Protein AF-A0A9Q1MYC8-F1 (afdb_monomer_lite)

Sequence (242 aa):
MATSAWDITATEFLQGFHRQKLALPRHSGRQTNRLLWGTLPRQSPVCATAELLKLVQTKISNQIIGLKTEQCFNIGLTSDISSDKLSVLKWVLGETYEPESLGSESSLDGEKRKILMHISLRLVHGYLSLQREAHNFPCAMAPYPGAETGAGGRIRDTHATGRGFIIVASTAGYCVGNLNLEESYAPWEDPSFTYPANLASPLQILIDASNGASDYGNKFGKPLIQGYTRNFGMRLVLLLGK

Radius of gyration: 26.16 Å; chains: 1; bounding box: 74×42×71 Å

Structure (mmCIF, N/CA/C/O backbone):
data_AF-A0A9Q1MYC8-F1
#
_entry.id   AF-A0A9Q1MYC8-F1
#
loop_
_atom_site.group_PDB
_atom_site.id
_atom_site.type_symbol
_atom_site.label_atom_id
_atom_site.label_alt_id
_atom_site.label_comp_id
_atom_site.label_asym_id
_atom_site.label_entity_id
_atom_site.label_seq_id
_atom_site.pdbx_PDB_ins_code
_atom_site.Cartn_x
_atom_site.Cartn_y
_atom_site.Cartn_z
_atom_site.occupancy
_atom_site.B_iso_or_equiv
_atom_site.auth_seq_id
_atom_site.auth_comp_id
_atom_site.auth_asym_id
_atom_site.auth_atom_id
_atom_site.pdbx_PDB_model_num
ATOM 1 N N . MET A 1 1 ? -5.133 25.370 33.916 1.00 26.86 1 MET A N 1
ATOM 2 C CA . MET A 1 1 ? -5.744 24.541 34.977 1.00 26.86 1 MET A CA 1
ATOM 3 C C . MET A 1 1 ? -6.376 23.333 34.314 1.00 26.86 1 MET A C 1
ATOM 5 O O . MET A 1 1 ? -7.107 23.514 33.349 1.00 26.86 1 MET A O 1
ATOM 9 N N . ALA A 1 2 ? -6.006 22.131 34.751 1.00 25.44 2 ALA A N 1
ATOM 10 C CA . ALA A 1 2 ? -6.478 20.872 34.189 1.00 25.44 2 ALA A CA 1
ATOM 11 C C . ALA A 1 2 ? -7.991 20.727 34.400 1.00 25.44 2 ALA A C 1
ATOM 13 O O . ALA A 1 2 ? -8.458 20.697 35.534 1.00 25.44 2 ALA A O 1
ATOM 14 N N . THR A 1 3 ? -8.756 20.664 33.314 1.00 25.22 3 THR A N 1
ATOM 15 C CA . THR A 1 3 ? -10.178 20.318 33.359 1.00 25.22 3 THR A CA 1
ATOM 16 C C . THR A 1 3 ? -10.290 18.800 33.402 1.00 25.22 3 THR A C 1
ATOM 18 O O . THR A 1 3 ? -10.033 18.125 32.405 1.00 25.22 3 THR A O 1
ATOM 21 N N . SER A 1 4 ? -10.617 18.276 34.580 1.00 29.80 4 SER A N 1
ATOM 22 C CA . SER A 1 4 ? -10.968 16.880 34.819 1.00 29.80 4 SER A CA 1
ATOM 23 C C . SER A 1 4 ? -12.087 16.435 33.875 1.00 29.80 4 SER A C 1
ATOM 25 O O . SER A 1 4 ? -13.076 17.150 33.695 1.00 29.80 4 SER A O 1
ATOM 27 N N . ALA A 1 5 ? -11.931 15.252 33.277 1.00 30.86 5 ALA A N 1
ATOM 28 C CA . ALA A 1 5 ? -13.040 14.537 32.661 1.00 30.86 5 ALA A CA 1
ATOM 29 C C . ALA A 1 5 ? -14.137 14.357 33.721 1.00 30.86 5 ALA A C 1
ATOM 31 O O . ALA A 1 5 ? -13.847 13.949 34.844 1.00 30.86 5 ALA A O 1
ATOM 32 N N . TRP A 1 6 ? -15.370 14.733 33.394 1.00 35.09 6 TRP A N 1
ATOM 33 C CA . TRP A 1 6 ? -16.514 14.463 34.256 1.00 35.09 6 TRP A CA 1
ATOM 34 C C . TRP A 1 6 ? -16.875 12.986 34.083 1.00 35.09 6 TRP A C 1
ATOM 36 O O . TRP A 1 6 ? -17.290 12.584 32.995 1.00 35.09 6 TRP A O 1
ATOM 46 N N . ASP A 1 7 ? -16.681 12.181 35.127 1.00 33.06 7 ASP A N 1
ATOM 47 C CA . ASP A 1 7 ? -17.186 10.810 35.176 1.00 33.06 7 ASP A CA 1
ATOM 48 C C . ASP A 1 7 ? -18.714 10.872 35.312 1.00 33.06 7 ASP A C 1
ATOM 50 O O . ASP A 1 7 ? -19.235 11.324 36.330 1.00 33.06 7 ASP A O 1
ATOM 54 N N . ILE A 1 8 ? -19.441 10.462 34.271 1.00 39.88 8 ILE A N 1
ATOM 55 C CA . ILE A 1 8 ? -20.904 10.332 34.318 1.00 39.88 8 ILE A CA 1
ATOM 56 C C . ILE A 1 8 ? -21.220 8.957 34.901 1.00 39.88 8 ILE A C 1
ATOM 58 O O . ILE A 1 8 ? -20.752 7.935 34.396 1.00 39.88 8 ILE A O 1
ATOM 62 N N . THR A 1 9 ? -22.026 8.912 35.957 1.00 38.22 9 THR A N 1
ATOM 63 C CA . THR A 1 9 ? -22.435 7.643 36.561 1.00 38.22 9 THR A CA 1
ATOM 64 C C . THR A 1 9 ? -23.484 6.935 35.698 1.00 38.22 9 THR A C 1
ATOM 66 O O . THR A 1 9 ? -24.288 7.560 35.001 1.00 38.22 9 THR A O 1
ATOM 69 N N . ALA A 1 10 ? -23.527 5.601 35.766 1.00 37.94 10 ALA A N 1
ATOM 70 C CA . ALA A 1 10 ? -24.503 4.786 35.032 1.00 37.94 10 ALA A CA 1
ATOM 71 C C . ALA A 1 10 ? -25.963 5.213 35.300 1.00 37.94 10 ALA A C 1
ATOM 73 O O . ALA A 1 10 ? -26.818 5.138 34.418 1.00 37.94 10 ALA A O 1
ATOM 74 N N . THR A 1 11 ? -26.241 5.706 36.509 1.00 36.88 11 THR A N 1
ATOM 75 C CA . THR A 1 11 ? -27.560 6.189 36.936 1.00 36.88 11 THR A CA 1
ATOM 76 C C . THR A 1 11 ? -27.969 7.474 36.210 1.00 36.88 11 THR A C 1
ATOM 78 O O . THR A 1 11 ? -29.110 7.587 35.766 1.00 36.88 11 THR A O 1
ATOM 81 N N . GLU A 1 12 ? -27.042 8.416 36.027 1.00 39.69 12 GLU A N 1
ATOM 82 C CA . GLU A 1 12 ? -27.285 9.690 35.330 1.00 39.69 12 GLU A CA 1
ATOM 83 C C . GLU A 1 12 ? -27.502 9.493 33.823 1.00 39.69 12 GLU A C 1
ATOM 85 O O . GLU A 1 12 ? -28.295 10.204 33.204 1.00 39.69 12 GLU A O 1
ATOM 90 N N . PHE A 1 13 ? -26.852 8.485 33.232 1.00 41.78 13 PHE A N 1
ATOM 91 C CA . PHE A 1 13 ? -27.058 8.106 31.834 1.00 41.78 13 PHE A CA 1
ATOM 92 C C . PHE A 1 13 ? -28.448 7.483 31.591 1.00 41.78 13 PHE A C 1
ATOM 94 O O . PHE A 1 13 ? -29.126 7.813 30.613 1.00 41.78 13 PHE A O 1
ATOM 101 N N . LEU A 1 14 ? -28.907 6.612 32.499 1.00 37.25 14 LEU A N 1
ATOM 102 C CA . LEU A 1 14 ? -30.168 5.872 32.357 1.00 37.25 14 LEU A CA 1
ATOM 103 C C . LEU A 1 14 ? -31.424 6.704 32.661 1.00 37.25 14 LEU A C 1
ATOM 105 O O . LEU A 1 14 ? -32.490 6.397 32.131 1.00 37.25 14 LEU A O 1
ATOM 109 N N . GLN A 1 15 ? -31.321 7.778 33.450 1.00 38.03 15 GLN A N 1
ATOM 110 C CA . GLN A 1 15 ? -32.461 8.650 33.785 1.00 38.03 15 GLN A CA 1
ATOM 111 C C . GLN A 1 15 ? -32.932 9.558 32.631 1.00 38.03 15 GLN A C 1
ATOM 113 O O . GLN A 1 15 ? -33.838 10.366 32.813 1.00 38.03 15 GLN A O 1
ATOM 118 N N . GLY A 1 16 ? -32.365 9.433 31.427 1.00 35.84 16 GLY A N 1
ATOM 119 C CA . GLY A 1 16 ? -32.917 10.028 30.203 1.00 35.84 16 GLY A CA 1
ATOM 120 C C . GLY A 1 16 ? -32.761 11.548 30.063 1.00 35.84 16 GLY A C 1
ATOM 121 O O . GLY A 1 16 ? -32.807 12.048 28.943 1.00 35.84 16 GLY A O 1
ATOM 122 N N . PHE A 1 17 ? -32.480 12.287 31.140 1.00 34.22 17 PHE A N 1
ATOM 123 C CA . PHE A 1 17 ? -32.319 13.747 31.104 1.00 34.22 17 PHE A CA 1
ATOM 124 C C . PHE A 1 17 ? -31.036 14.227 30.394 1.00 34.22 17 PHE A C 1
ATOM 126 O O . PHE A 1 17 ? -30.930 15.406 30.045 1.00 34.22 17 PHE A O 1
ATOM 133 N N . HIS A 1 18 ? -30.080 13.331 30.109 1.00 38.75 18 HIS A N 1
ATOM 134 C CA . HIS A 1 18 ? -28.775 13.698 29.540 1.00 38.75 18 HIS A CA 1
ATOM 135 C C . HIS A 1 18 ? -28.312 12.895 28.314 1.00 38.75 18 HIS A C 1
ATOM 137 O O . HIS A 1 18 ? -27.183 13.104 27.868 1.00 38.75 18 HIS A O 1
ATOM 143 N N . ARG A 1 19 ? -29.176 12.086 27.671 1.00 41.97 19 ARG A N 1
ATOM 144 C CA . ARG A 1 19 ? -28.827 11.359 26.421 1.00 41.97 19 ARG A CA 1
ATOM 145 C C . ARG A 1 19 ? -28.252 12.278 25.318 1.00 41.97 19 ARG A C 1
ATOM 147 O O . ARG A 1 19 ? -27.503 11.815 24.468 1.00 41.97 19 ARG A O 1
ATOM 154 N N . GLN A 1 20 ? -28.545 13.584 25.355 1.00 37.34 20 GLN A N 1
ATOM 155 C CA . GLN A 1 20 ? -28.078 14.589 24.385 1.00 37.34 20 GLN A CA 1
ATOM 156 C C . GLN A 1 20 ? -26.897 15.471 24.848 1.00 37.34 20 GLN A C 1
ATOM 158 O O . GLN A 1 20 ? -26.468 16.349 24.101 1.00 37.34 20 GLN A O 1
ATOM 163 N N . LYS A 1 21 ? -26.352 15.289 26.060 1.00 37.97 21 LYS A N 1
ATOM 164 C CA . LYS A 1 21 ? -25.255 16.131 26.581 1.00 37.97 21 LYS A CA 1
ATOM 165 C C . LYS A 1 21 ? -24.095 15.308 27.129 1.00 37.97 21 LYS A C 1
ATOM 167 O O . LYS A 1 21 ? -23.631 15.521 28.241 1.00 37.97 21 LYS A O 1
ATOM 172 N N . LEU A 1 22 ? -23.543 14.441 26.289 1.00 41.19 22 LEU A N 1
ATOM 173 C CA . LEU A 1 22 ? -22.147 14.030 26.424 1.00 41.19 22 LEU A CA 1
ATOM 174 C C . LEU A 1 22 ? -21.251 15.175 25.949 1.00 41.19 22 LEU A C 1
ATOM 176 O O . LEU A 1 22 ? -20.756 15.190 24.821 1.00 41.19 22 LEU A O 1
ATOM 180 N N . ALA A 1 23 ? -21.169 16.213 26.780 1.00 42.03 23 ALA A N 1
ATOM 181 C CA . ALA A 1 23 ? -20.464 17.442 26.468 1.00 42.03 23 ALA A CA 1
ATOM 182 C C . ALA A 1 23 ? -18.954 17.235 26.634 1.00 42.03 23 ALA A C 1
ATOM 184 O O . ALA A 1 23 ? -18.428 17.203 27.744 1.00 42.03 23 ALA A O 1
ATOM 185 N N . LEU A 1 24 ? -18.250 17.156 25.503 1.00 41.38 24 LEU A N 1
ATOM 186 C CA . LEU A 1 24 ? -16.877 17.650 25.426 1.00 41.38 24 LEU A CA 1
ATOM 187 C C . LEU A 1 24 ? -16.859 19.108 25.924 1.00 41.38 24 LEU A C 1
ATOM 189 O O . LEU A 1 24 ? -17.859 19.812 25.726 1.00 41.38 24 LEU A O 1
ATOM 193 N N . PRO A 1 25 ? -15.752 19.609 26.497 1.00 43.84 25 PRO A N 1
ATOM 194 C CA . PRO A 1 25 ? -15.555 21.047 26.610 1.00 43.84 25 PRO A CA 1
ATOM 195 C C . PRO A 1 25 ? -15.775 21.661 25.222 1.00 43.84 25 PRO A C 1
ATOM 197 O O . PRO A 1 25 ? -15.034 21.372 24.283 1.00 43.84 25 PRO A O 1
ATOM 200 N N . ARG A 1 26 ? -16.846 22.446 25.057 1.00 44.97 26 ARG A N 1
ATOM 201 C CA . ARG A 1 26 ? -17.118 23.144 23.799 1.00 44.97 26 ARG A CA 1
ATOM 202 C C . ARG A 1 26 ? -15.995 24.149 23.596 1.00 44.97 26 ARG A C 1
ATOM 204 O O . ARG A 1 26 ? -15.971 25.182 24.257 1.00 44.97 26 ARG A O 1
ATOM 211 N N . HIS A 1 27 ? -15.079 23.860 22.677 1.00 47.00 27 HIS A N 1
ATOM 212 C CA . HIS A 1 27 ? -14.051 24.829 22.300 1.00 47.00 27 HIS A CA 1
ATOM 213 C C . HIS A 1 27 ? -14.655 26.008 21.518 1.00 47.00 27 HIS A C 1
ATOM 215 O O . HIS A 1 27 ? -14.048 27.073 21.452 1.00 47.00 27 HIS A O 1
ATOM 221 N N . SER A 1 28 ? -15.868 25.853 20.965 1.00 46.69 28 SER A N 1
ATOM 222 C CA . SER A 1 28 ? -16.629 26.937 20.338 1.00 46.69 28 SER A CA 1
ATOM 223 C C . SER A 1 28 ? -18.141 26.784 20.552 1.00 46.69 28 SER A C 1
ATOM 225 O O . SER A 1 28 ? -18.666 25.674 20.664 1.00 46.69 28 SER A O 1
ATOM 227 N N . GLY A 1 29 ? -18.869 27.906 20.561 1.00 52.41 29 GLY A N 1
ATOM 228 C CA . GLY A 1 29 ? -20.328 27.937 20.737 1.00 52.41 29 GLY A CA 1
ATOM 229 C C . GLY A 1 29 ? -21.148 27.286 19.611 1.00 52.41 29 GLY A C 1
ATOM 230 O O . GLY A 1 29 ? -22.365 27.205 19.740 1.00 52.41 29 GLY A O 1
ATOM 231 N N . ARG A 1 30 ? -20.510 26.815 18.526 1.00 53.12 30 ARG A N 1
ATOM 232 C CA . ARG A 1 30 ? -21.172 26.204 17.356 1.00 53.12 30 ARG A CA 1
ATOM 233 C C . ARG A 1 30 ? -21.036 24.678 17.271 1.00 53.12 30 ARG A C 1
ATOM 235 O O . ARG A 1 30 ? -21.557 24.097 16.328 1.00 53.12 30 ARG A O 1
ATOM 242 N N . GLN A 1 31 ? -20.351 24.022 18.211 1.00 54.41 31 GLN A N 1
ATOM 243 C CA . GLN A 1 31 ? -20.184 22.564 18.161 1.00 54.41 31 GLN A CA 1
ATOM 244 C C . GLN A 1 31 ? -21.438 21.797 18.620 1.00 54.41 31 GLN A C 1
ATOM 246 O O . GLN A 1 31 ? -21.940 22.008 19.731 1.00 54.41 31 GLN A O 1
ATOM 251 N N . THR A 1 32 ? -21.899 20.867 17.782 1.00 59.12 32 THR A N 1
ATOM 252 C CA . THR A 1 32 ? -22.930 19.860 18.082 1.00 59.12 32 THR A CA 1
ATOM 253 C C . THR A 1 32 ? -22.288 18.470 18.139 1.00 59.12 32 THR A C 1
ATOM 255 O O . THR A 1 32 ? -21.287 18.222 17.475 1.00 59.12 32 THR A O 1
ATOM 258 N N . ASN A 1 33 ? -22.821 17.556 18.953 1.00 58.12 33 ASN A N 1
ATOM 259 C CA . ASN A 1 33 ? -22.278 16.198 19.081 1.00 58.12 33 ASN A CA 1
ATOM 260 C C . ASN A 1 33 ? -23.243 15.195 18.452 1.00 58.12 33 ASN A C 1
ATOM 262 O O . ASN A 1 33 ? -24.449 15.267 18.693 1.00 58.12 33 ASN A O 1
ATOM 266 N N . ARG A 1 34 ? -22.712 14.245 17.679 1.00 63.75 34 ARG A N 1
ATOM 267 C CA . ARG A 1 34 ? -23.463 13.116 17.123 1.00 63.75 34 ARG A CA 1
ATOM 268 C C . ARG A 1 34 ? -22.862 11.813 17.635 1.00 63.75 34 ARG A C 1
ATOM 270 O O . ARG A 1 34 ? -21.656 11.609 17.534 1.00 63.75 34 ARG A O 1
ATOM 277 N N . LEU A 1 35 ? -23.709 10.948 18.188 1.00 60.28 35 LEU A N 1
ATOM 278 C CA . LEU A 1 35 ? -23.306 9.625 18.656 1.00 60.28 35 LEU A CA 1
ATOM 279 C C . LEU A 1 35 ? -23.555 8.593 17.552 1.00 60.28 35 LEU A C 1
ATOM 281 O O . LEU A 1 35 ? -24.628 8.591 16.945 1.00 60.28 35 LEU A O 1
ATOM 285 N N . LEU A 1 36 ? -22.568 7.736 17.298 1.00 57.66 36 LEU A N 1
ATOM 286 C CA . LEU A 1 36 ? -22.712 6.526 16.487 1.00 57.66 36 LEU A CA 1
ATOM 287 C C . LEU A 1 36 ? -22.360 5.313 17.346 1.00 57.66 36 LEU A C 1
ATOM 289 O O . LEU A 1 36 ? -21.400 5.348 18.112 1.00 57.66 36 LEU A O 1
ATOM 293 N N . TRP A 1 37 ? -23.143 4.253 17.216 1.00 59.91 37 TRP A N 1
ATOM 294 C CA . TRP A 1 37 ? -23.073 3.047 18.030 1.00 59.91 37 TRP A CA 1
ATOM 295 C C . TRP A 1 37 ? -22.730 1.870 17.137 1.00 59.91 37 TRP A C 1
ATOM 297 O O . TRP A 1 37 ? -23.379 1.671 16.122 1.00 59.91 37 TRP A O 1
ATOM 307 N N . GLY A 1 38 ? -21.701 1.113 17.487 1.00 56.44 38 GLY A N 1
ATOM 308 C CA . GLY A 1 38 ? -21.247 -0.056 16.751 1.00 56.44 38 GLY A CA 1
ATOM 309 C C . GLY A 1 38 ? -21.327 -1.294 17.623 1.00 56.44 38 GLY A C 1
ATOM 3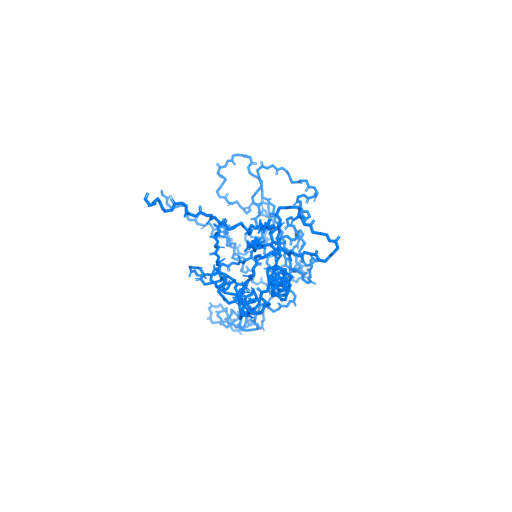10 O O . GLY A 1 38 ? -20.842 -1.293 18.757 1.00 56.44 38 GLY A O 1
ATOM 311 N N . THR A 1 39 ? -21.903 -2.366 17.092 1.00 54.12 39 THR A N 1
ATOM 312 C CA . THR A 1 39 ? -21.715 -3.699 17.672 1.00 54.12 39 THR A CA 1
ATOM 313 C C . THR A 1 39 ? -20.409 -4.262 17.119 1.00 54.12 39 THR A C 1
ATOM 315 O O . THR A 1 39 ? -20.158 -4.111 15.931 1.00 54.12 39 THR A O 1
ATOM 318 N N . LEU A 1 40 ? -19.581 -4.888 17.957 1.00 51.12 40 LEU A N 1
ATOM 319 C CA . LEU A 1 40 ? -18.468 -5.740 17.519 1.00 51.12 40 LEU A CA 1
ATOM 320 C C . LEU A 1 40 ? -18.994 -7.185 17.496 1.00 51.12 40 LEU A C 1
ATOM 322 O O . LEU A 1 40 ? -19.038 -7.809 18.561 1.00 51.12 40 LEU A O 1
ATOM 326 N N . PRO A 1 41 ? -19.437 -7.742 16.353 1.00 43.31 41 PRO A N 1
ATOM 327 C CA . PRO A 1 41 ? -20.040 -9.075 16.326 1.00 43.31 41 PRO A CA 1
ATOM 328 C C . PRO A 1 41 ? -18.993 -10.192 16.285 1.00 43.31 41 PRO A C 1
ATOM 330 O O . PRO A 1 41 ? -19.311 -11.360 16.510 1.00 43.31 41 PRO A O 1
ATOM 333 N N . ARG A 1 42 ? -17.711 -9.862 16.124 1.00 40.81 42 ARG A N 1
ATOM 334 C CA . ARG A 1 42 ? -16.617 -10.796 16.367 1.00 40.81 42 ARG A CA 1
ATOM 335 C C . ARG A 1 42 ? -15.674 -10.231 17.396 1.00 40.81 42 ARG A C 1
ATOM 337 O O . ARG A 1 42 ? -14.853 -9.383 17.090 1.00 40.81 42 ARG A O 1
ATOM 344 N N . GLN A 1 43 ? -15.810 -10.771 18.603 1.00 39.97 43 GLN A N 1
ATOM 345 C CA . GLN A 1 43 ? -14.714 -10.941 19.542 1.00 39.97 43 GLN A CA 1
ATOM 346 C C . GLN A 1 43 ? -13.789 -9.712 19.604 1.00 39.97 43 GLN A C 1
ATOM 348 O O . GLN A 1 43 ? -12.727 -9.687 18.985 1.00 39.97 43 GLN A O 1
ATOM 353 N N . SER A 1 44 ? -14.070 -8.793 20.537 1.00 41.16 44 SER A N 1
ATOM 354 C CA . SER A 1 44 ? -12.970 -8.428 21.447 1.00 41.16 44 SER A CA 1
ATOM 355 C C . SER A 1 44 ? -12.226 -9.740 21.714 1.00 41.16 44 SER A C 1
ATOM 357 O O . SER A 1 44 ? -12.923 -10.705 22.071 1.00 41.16 44 SER A O 1
ATOM 359 N N . PRO A 1 45 ? -10.920 -9.851 21.379 1.00 42.06 45 PRO A N 1
ATOM 360 C CA . PRO A 1 45 ? -10.224 -11.134 21.372 1.00 42.06 45 PRO A CA 1
ATOM 361 C C . PRO A 1 45 ? -10.635 -11.834 22.650 1.00 42.06 45 PRO A C 1
ATOM 363 O O . PRO A 1 45 ? -10.618 -11.178 23.683 1.00 42.06 45 PRO A O 1
ATOM 366 N N . VAL A 1 46 ? -11.126 -13.075 22.589 1.00 47.62 46 VAL A N 1
ATOM 367 C CA . VAL A 1 46 ? -11.831 -13.748 23.705 1.00 47.62 46 VAL A CA 1
ATOM 368 C C . VAL A 1 46 ? -11.150 -13.502 25.074 1.00 47.62 46 VAL A C 1
ATOM 370 O O . VAL A 1 46 ? -11.820 -13.363 26.096 1.00 47.62 46 VAL A O 1
ATOM 373 N N . CYS A 1 47 ? -9.825 -13.320 25.056 1.00 45.53 47 CYS A N 1
ATOM 374 C CA . CYS A 1 47 ? -8.967 -12.766 26.106 1.00 45.53 47 CYS A CA 1
ATOM 375 C C . CYS A 1 47 ? -9.417 -11.431 26.755 1.00 45.53 47 CYS A C 1
ATOM 377 O O . CYS A 1 47 ? -9.587 -11.387 27.966 1.00 45.53 47 CYS A O 1
ATOM 379 N N . ALA A 1 48 ? -9.634 -10.347 26.006 1.00 54.44 48 ALA A N 1
ATOM 380 C CA . ALA A 1 48 ? -9.920 -9.013 26.543 1.00 54.44 48 ALA A CA 1
ATOM 381 C C . ALA A 1 48 ? -11.290 -8.926 27.240 1.00 54.44 48 ALA A C 1
ATOM 383 O O . ALA A 1 48 ? -11.408 -8.294 28.289 1.00 54.44 48 ALA A O 1
ATOM 384 N N . THR A 1 49 ? -12.319 -9.615 26.733 1.00 62.28 49 THR A N 1
ATOM 385 C CA . THR A 1 49 ? -13.623 -9.682 27.422 1.00 62.28 49 THR A CA 1
ATOM 386 C C . THR A 1 49 ? -13.548 -10.553 28.676 1.00 62.28 49 THR A C 1
ATOM 388 O O . THR A 1 49 ? -14.157 -10.216 29.689 1.00 62.28 49 THR A O 1
ATOM 391 N N . ALA A 1 50 ? -12.775 -11.644 28.643 1.00 67.25 50 ALA A N 1
ATOM 392 C CA . ALA A 1 50 ? -12.563 -12.509 29.802 1.00 67.25 50 ALA A CA 1
ATOM 393 C C . ALA A 1 50 ? -11.748 -11.815 30.909 1.00 67.25 50 ALA A C 1
ATOM 395 O O . ALA A 1 50 ? -12.094 -11.912 32.087 1.00 67.25 50 ALA A O 1
ATOM 396 N N . GLU A 1 51 ? -10.705 -11.067 30.548 1.00 70.81 51 GLU A N 1
ATOM 397 C CA . GLU A 1 51 ? -9.922 -10.251 31.481 1.00 70.81 51 GLU A CA 1
ATOM 398 C C . GLU A 1 51 ? -10.770 -9.145 32.109 1.00 70.81 51 GLU A C 1
ATOM 400 O O . GLU A 1 51 ? -10.726 -8.943 33.326 1.00 70.81 51 GLU A O 1
ATOM 405 N N . LEU A 1 52 ? -11.593 -8.466 31.305 1.00 68.50 52 LEU A N 1
ATOM 406 C CA . LEU A 1 52 ? -12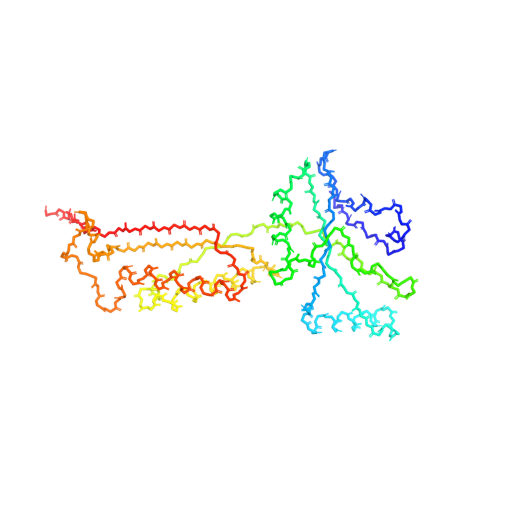.482 -7.419 31.796 1.00 68.50 52 LEU A CA 1
ATOM 407 C C . LEU A 1 52 ? -13.582 -7.991 32.698 1.00 68.50 52 LEU A C 1
ATOM 409 O O . LEU A 1 52 ? -13.854 -7.417 33.752 1.00 68.50 52 LEU A O 1
ATOM 413 N N . LEU A 1 53 ? -14.145 -9.156 32.357 1.00 74.38 53 LEU A N 1
ATOM 414 C CA . LEU A 1 53 ? -15.079 -9.886 33.219 1.00 74.38 53 LEU A CA 1
ATOM 415 C C . LEU A 1 53 ? -14.430 -10.238 34.559 1.00 74.38 53 LEU A C 1
ATOM 417 O O . LEU A 1 53 ? -15.014 -9.956 35.601 1.00 74.38 53 LEU A O 1
ATOM 421 N N . LYS A 1 54 ? -13.205 -10.772 34.550 1.00 76.62 54 LYS A N 1
ATOM 422 C CA . LYS A 1 54 ? -12.462 -11.114 35.771 1.00 76.62 54 LYS A CA 1
ATOM 423 C C . LYS A 1 54 ? -12.191 -9.885 36.638 1.00 76.62 54 LYS A C 1
ATOM 425 O O . LYS A 1 54 ? -12.348 -9.936 37.859 1.00 76.62 54 LYS A O 1
ATOM 430 N N . LEU A 1 55 ? -11.812 -8.765 36.025 1.00 72.44 55 LEU A N 1
ATOM 431 C CA . LEU A 1 55 ? -11.576 -7.505 36.726 1.00 72.44 55 LEU A CA 1
ATOM 432 C C . LEU A 1 55 ? -12.867 -6.962 37.351 1.00 72.44 55 LEU A C 1
ATOM 434 O O . LEU A 1 55 ? -12.858 -6.554 38.511 1.00 72.44 55 LEU A O 1
ATOM 438 N N . VAL A 1 56 ? -13.980 -7.006 36.617 1.00 69.44 56 VAL A N 1
ATOM 439 C CA . VAL A 1 56 ? -15.305 -6.586 37.096 1.00 69.44 56 VAL A CA 1
ATOM 440 C C . VAL A 1 56 ? -15.811 -7.499 38.214 1.00 69.44 56 VAL A C 1
ATOM 442 O O . VAL A 1 56 ? -16.292 -7.001 39.228 1.00 69.44 56 VAL A O 1
ATOM 445 N N . GLN A 1 57 ? -15.649 -8.816 38.089 1.00 80.06 57 GLN A N 1
ATOM 446 C CA . GLN A 1 57 ? -16.002 -9.765 39.146 1.00 80.06 57 GLN A CA 1
ATOM 447 C C . GLN A 1 57 ? -15.224 -9.474 40.433 1.00 80.06 57 GLN A C 1
ATOM 449 O O . GLN A 1 57 ? -15.821 -9.348 41.499 1.00 80.06 57 GLN A O 1
ATOM 454 N N . THR A 1 58 ? -13.912 -9.249 40.303 1.00 77.50 58 THR A N 1
ATOM 455 C CA . THR A 1 58 ? -13.013 -8.971 41.433 1.00 77.50 58 THR A CA 1
ATOM 456 C C . THR A 1 58 ? -13.311 -7.628 42.104 1.00 77.50 58 THR A C 1
ATOM 458 O O . THR A 1 58 ? -13.279 -7.533 43.327 1.00 77.50 58 THR A O 1
ATOM 461 N N . LYS A 1 59 ? -13.560 -6.568 41.323 1.00 72.56 59 LYS A N 1
ATOM 462 C CA . LYS A 1 59 ? -13.737 -5.205 41.852 1.00 72.56 59 LYS A CA 1
ATOM 463 C C . LYS A 1 59 ? -15.173 -4.857 42.228 1.00 72.56 59 LYS A C 1
ATOM 465 O O . LYS A 1 59 ? -15.365 -3.928 43.005 1.00 72.56 59 LYS A O 1
ATOM 470 N N . ILE A 1 60 ? -16.162 -5.534 41.646 1.00 74.62 60 ILE A N 1
ATOM 471 C CA . ILE A 1 60 ? -17.577 -5.175 41.785 1.00 74.62 60 ILE A CA 1
ATOM 472 C C . ILE A 1 60 ? -18.372 -6.325 42.396 1.00 74.62 60 ILE A C 1
ATOM 474 O O . ILE A 1 60 ? -18.916 -6.169 43.486 1.00 74.62 60 ILE A O 1
ATOM 478 N N . SER A 1 61 ? -18.486 -7.464 41.703 1.00 72.44 61 SER A N 1
ATOM 479 C CA . SER A 1 61 ? -19.236 -8.621 42.210 1.00 72.44 61 SER A CA 1
ATOM 480 C C . SER A 1 61 ? -18.979 -9.903 41.423 1.00 72.44 61 SER A C 1
ATOM 482 O O . SER A 1 61 ? -19.194 -9.960 40.211 1.00 72.44 61 SER A O 1
ATOM 484 N N . ASN A 1 62 ? -18.676 -10.983 42.142 1.00 79.56 62 ASN A N 1
ATOM 485 C CA . ASN A 1 62 ? -18.524 -12.330 41.583 1.00 79.56 62 ASN A CA 1
ATOM 486 C C . ASN A 1 62 ? -19.830 -12.921 41.014 1.00 79.56 62 ASN A C 1
ATOM 488 O O . ASN A 1 62 ? -19.793 -13.958 40.361 1.00 79.56 62 ASN A O 1
ATOM 492 N N . GLN A 1 63 ? -20.986 -12.285 41.241 1.00 79.69 63 GLN A N 1
ATOM 493 C CA . GLN A 1 63 ? -22.269 -12.724 40.674 1.00 79.69 63 GLN A CA 1
ATOM 494 C C . GLN A 1 63 ? -22.454 -12.304 39.205 1.00 79.69 63 GLN A C 1
ATOM 496 O O . GLN A 1 63 ? -23.443 -12.677 38.574 1.00 79.69 63 GLN A O 1
ATOM 501 N N . ILE A 1 64 ? -21.537 -11.503 38.656 1.00 75.00 64 ILE A N 1
ATOM 502 C CA . ILE A 1 64 ? -21.571 -11.072 37.258 1.00 75.00 64 ILE A CA 1
ATOM 503 C C . ILE A 1 64 ? -21.086 -12.234 36.390 1.00 75.00 64 ILE A C 1
ATOM 505 O O . ILE A 1 64 ? -19.908 -12.572 36.395 1.00 75.00 64 ILE A O 1
ATOM 509 N N . ILE A 1 65 ? -22.004 -12.860 35.654 1.00 78.06 65 ILE A N 1
ATOM 510 C CA . ILE A 1 65 ? -21.744 -14.082 34.869 1.00 78.06 65 ILE A CA 1
ATOM 511 C C . ILE A 1 65 ? -21.316 -13.816 33.421 1.00 78.06 65 ILE A C 1
ATOM 513 O O . ILE A 1 65 ? -20.912 -14.736 32.718 1.00 78.06 65 ILE A O 1
ATOM 517 N N . GLY A 1 66 ? -21.407 -12.571 32.958 1.00 71.19 66 GLY A N 1
ATOM 518 C CA . GLY A 1 66 ? -21.081 -12.216 31.585 1.00 71.19 66 GLY A CA 1
ATOM 519 C C . GLY A 1 66 ? -21.157 -10.718 31.343 1.00 71.19 66 GLY A C 1
ATOM 520 O O . GLY A 1 66 ? -21.731 -9.971 32.136 1.00 71.19 66 GLY A O 1
ATOM 521 N N . LEU A 1 67 ? -20.561 -10.293 30.233 1.00 69.25 67 LEU A N 1
ATOM 522 C CA . LEU A 1 67 ? -20.541 -8.907 29.792 1.00 69.25 67 LEU A CA 1
ATOM 523 C C . LEU A 1 67 ? -20.984 -8.836 28.336 1.00 69.25 67 LEU A C 1
ATOM 525 O O . LEU A 1 67 ? -20.497 -9.588 27.494 1.00 69.25 67 LEU A O 1
ATOM 529 N N . LYS A 1 68 ? -21.888 -7.900 28.057 1.00 66.31 68 LYS A N 1
ATOM 530 C CA . LYS A 1 68 ? -22.151 -7.414 26.706 1.00 66.31 68 LYS A CA 1
ATOM 531 C C . LYS A 1 68 ? -21.516 -6.037 26.589 1.00 66.31 68 LYS A C 1
ATOM 533 O O . LYS A 1 68 ? -21.618 -5.232 27.513 1.00 66.31 68 LYS A O 1
ATOM 538 N N . THR A 1 69 ? -20.849 -5.787 25.474 1.00 66.31 69 THR A N 1
ATOM 539 C CA . THR A 1 69 ? -20.155 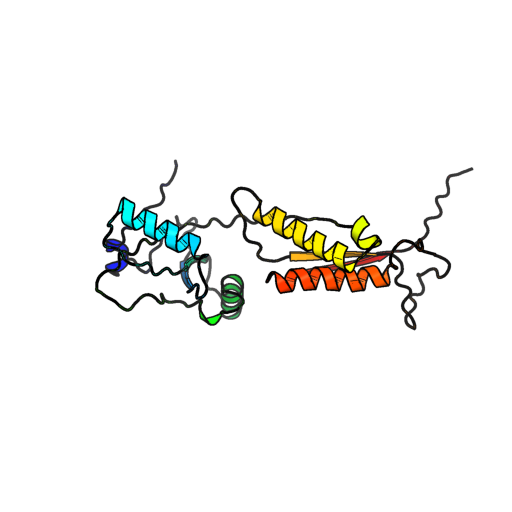-4.528 25.207 1.00 66.31 69 THR A 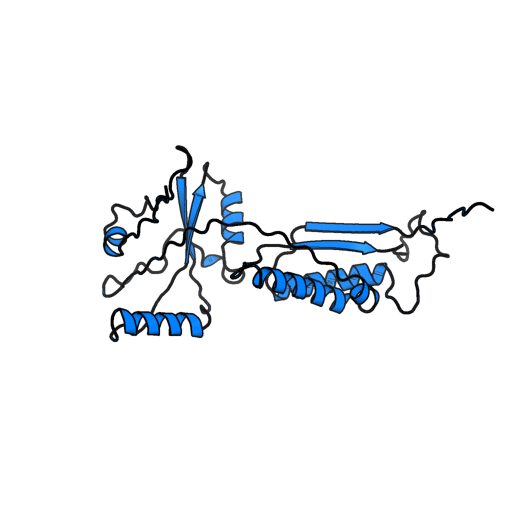CA 1
ATOM 540 C C . THR A 1 69 ? -20.551 -4.023 23.833 1.00 66.31 69 THR A C 1
ATOM 542 O O . THR A 1 69 ? -20.674 -4.816 22.904 1.00 66.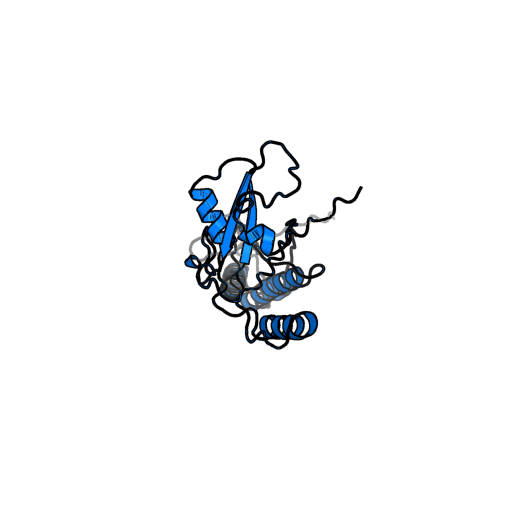31 69 THR A O 1
ATOM 545 N N . GLU A 1 70 ? -20.683 -2.713 23.698 1.00 64.19 70 GLU A N 1
ATOM 546 C CA . GLU A 1 70 ? -20.823 -2.030 22.414 1.00 64.19 70 GLU A CA 1
ATOM 547 C C . GLU A 1 70 ? -19.829 -0.869 22.354 1.00 64.19 70 GLU A C 1
ATOM 549 O O . GLU A 1 70 ? -19.362 -0.380 23.388 1.00 64.19 70 GLU A O 1
ATOM 554 N N . GLN A 1 71 ? -19.494 -0.434 21.145 1.00 66.69 71 GLN A N 1
ATOM 555 C CA . GLN A 1 71 ? -18.633 0.716 20.929 1.00 66.69 71 GLN A CA 1
ATOM 556 C C . GLN A 1 71 ? -19.488 1.952 20.650 1.00 66.69 71 GLN A C 1
ATOM 558 O O . GLN A 1 71 ? -20.383 1.924 19.812 1.00 66.69 71 GLN A O 1
ATOM 563 N N . CYS A 1 72 ? -19.200 3.056 21.337 1.00 65.00 72 CYS A N 1
ATOM 564 C CA . CYS A 1 72 ? -19.865 4.337 21.115 1.00 65.00 72 CYS A CA 1
ATOM 565 C C . CYS A 1 72 ? -18.836 5.375 20.657 1.00 65.00 72 CYS A C 1
ATOM 567 O O . CYS A 1 72 ? -17.872 5.666 21.370 1.00 65.00 72 CYS A O 1
ATOM 569 N N . PHE A 1 73 ? -19.046 5.947 19.475 1.00 64.69 73 PHE A N 1
ATOM 570 C CA . PHE A 1 73 ? -18.262 7.050 18.938 1.00 64.69 73 PHE A CA 1
ATOM 571 C C . PHE A 1 73 ? -18.992 8.365 19.203 1.00 64.69 73 PHE A C 1
ATOM 573 O O . PHE A 1 73 ? -20.101 8.578 18.714 1.00 64.69 73 PHE A O 1
ATOM 580 N N . ASN A 1 74 ? -18.356 9.270 19.948 1.00 65.44 74 ASN A N 1
ATOM 581 C CA . ASN A 1 74 ? -18.841 10.635 20.134 1.00 65.44 74 ASN A CA 1
ATOM 582 C C . ASN A 1 74 ? -18.133 11.577 19.159 1.00 65.44 74 ASN A C 1
ATOM 584 O O . ASN A 1 74 ? -16.941 11.846 19.303 1.00 65.44 74 ASN A O 1
ATOM 588 N N . ILE A 1 75 ? -18.867 12.057 18.158 1.00 65.88 75 ILE A N 1
ATOM 589 C CA . ILE A 1 75 ? -18.323 12.820 17.038 1.00 65.88 75 ILE A CA 1
ATOM 590 C C . ILE A 1 75 ? -18.728 14.281 17.199 1.00 65.88 75 ILE A C 1
ATOM 592 O O . ILE A 1 75 ? -19.906 14.628 17.086 1.00 65.88 75 ILE A O 1
ATOM 596 N N . GLY A 1 76 ? -17.742 15.141 17.456 1.00 64.12 76 GLY A N 1
ATOM 597 C CA . GLY A 1 76 ? -17.931 16.588 17.491 1.00 64.12 76 GLY A CA 1
ATOM 598 C C . GLY A 1 76 ? -18.026 17.161 16.077 1.00 64.12 76 GLY A C 1
ATOM 599 O O . GLY A 1 76 ? -17.108 17.005 15.274 1.00 64.12 76 GLY A O 1
ATOM 600 N N . LEU A 1 77 ? -19.125 17.845 15.781 1.00 63.50 77 LEU A N 1
ATOM 601 C CA . LEU A 1 77 ? -19.410 18.479 14.499 1.00 63.50 77 LEU A CA 1
ATOM 602 C C . LEU A 1 77 ? -19.425 20.000 14.666 1.00 63.50 77 LEU A C 1
ATOM 604 O O . LEU A 1 77 ? -19.977 20.531 15.625 1.00 63.50 77 LEU A O 1
ATOM 608 N N . THR A 1 78 ? -18.807 20.721 13.733 1.00 68.75 78 THR A N 1
ATOM 609 C CA . THR A 1 78 ? -18.831 22.197 13.679 1.00 68.75 78 THR A CA 1
ATOM 610 C C . THR A 1 78 ? -19.984 22.748 12.837 1.00 68.75 78 THR A C 1
ATOM 612 O O . THR A 1 78 ? -20.294 23.935 12.923 1.00 68.75 78 THR A O 1
ATOM 615 N N . SER A 1 79 ? -20.605 21.893 12.027 1.00 72.75 79 SER A N 1
ATOM 616 C CA . SER A 1 79 ? -21.777 22.154 11.193 1.00 72.75 79 SER A CA 1
ATOM 617 C C . SER A 1 79 ? -22.495 20.834 10.916 1.00 72.75 79 SER A C 1
ATOM 619 O O . SER A 1 79 ? -21.912 19.764 11.111 1.00 72.75 79 SER A O 1
ATOM 621 N N . ASP A 1 80 ? -23.719 20.891 10.396 1.00 75.06 80 ASP A N 1
ATOM 622 C CA . ASP A 1 80 ? -24.408 19.684 9.944 1.00 75.06 80 ASP A CA 1
ATOM 623 C C . ASP A 1 80 ? -23.610 18.954 8.854 1.00 75.06 80 ASP A C 1
ATOM 625 O O . ASP A 1 80 ? -22.897 19.555 8.041 1.00 75.06 80 ASP A O 1
ATOM 629 N N . ILE A 1 81 ? -23.709 17.627 8.873 1.00 74.94 81 ILE A N 1
ATOM 630 C CA . ILE A 1 81 ? -23.019 16.729 7.950 1.00 74.94 81 ILE A CA 1
ATOM 631 C C . ILE A 1 81 ? -23.992 16.295 6.849 1.00 74.94 81 ILE A C 1
ATOM 633 O O . ILE A 1 81 ? -25.117 15.890 7.142 1.00 74.94 81 ILE A O 1
ATOM 637 N N . SER A 1 82 ? -23.568 16.373 5.585 1.00 82.50 82 SER A N 1
ATOM 638 C CA . SER A 1 82 ? -24.364 15.868 4.459 1.00 82.50 82 SER A CA 1
ATOM 639 C C . SER A 1 82 ? -24.496 14.341 4.509 1.00 82.50 82 SER A C 1
ATOM 641 O O . SER A 1 82 ? -23.689 13.665 5.153 1.00 82.50 82 SER A O 1
ATOM 643 N N . SER A 1 83 ? -25.485 13.786 3.800 1.00 82.31 83 SER A N 1
ATOM 644 C CA . SER A 1 83 ? -25.677 12.333 3.656 1.00 82.31 83 SER A CA 1
ATOM 645 C C . SER A 1 83 ? -24.406 11.622 3.193 1.00 82.31 83 SER A C 1
ATOM 647 O O . SER A 1 83 ? -24.036 10.600 3.762 1.00 82.31 83 SER A O 1
ATOM 649 N N . ASP A 1 84 ? -23.701 12.208 2.226 1.00 79.31 84 ASP A N 1
ATOM 650 C CA . ASP A 1 84 ? -22.517 11.605 1.607 1.00 79.31 84 ASP A CA 1
ATOM 651 C C . ASP A 1 84 ? -21.320 11.612 2.559 1.00 79.31 84 ASP A C 1
ATOM 653 O O . ASP A 1 84 ? -20.549 10.664 2.646 1.00 79.31 84 ASP A O 1
ATOM 657 N N . LYS A 1 85 ? -21.167 12.678 3.349 1.00 75.75 85 LYS A N 1
ATOM 658 C CA . LYS A 1 85 ? -20.125 12.720 4.380 1.00 75.75 85 LYS A CA 1
ATOM 659 C C . LYS A 1 85 ? -20.453 11.777 5.532 1.00 75.75 85 LYS A C 1
ATOM 661 O O . LYS A 1 85 ? -19.543 11.205 6.123 1.00 75.75 85 LYS A O 1
ATOM 666 N N . LEU A 1 86 ? -21.735 11.601 5.852 1.00 76.56 86 LEU A N 1
ATOM 667 C CA . LEU A 1 86 ? -22.176 10.647 6.862 1.00 76.56 86 LEU A CA 1
ATOM 668 C C . LEU A 1 86 ? -21.942 9.201 6.409 1.00 76.56 86 LEU A C 1
ATOM 670 O O . LEU A 1 86 ? -21.544 8.386 7.235 1.00 76.56 86 LEU A O 1
ATOM 674 N N . SER A 1 87 ? -22.155 8.878 5.130 1.00 76.06 87 SER A N 1
ATOM 675 C CA . SER A 1 87 ? -21.865 7.542 4.598 1.00 76.06 87 SER A CA 1
ATOM 676 C C . SER A 1 87 ? -20.366 7.253 4.610 1.00 76.06 87 SER A C 1
ATOM 678 O O . SER A 1 87 ? -19.970 6.192 5.083 1.00 76.06 87 SER A O 1
ATOM 680 N N . VAL A 1 88 ? -19.525 8.221 4.227 1.00 77.12 88 VAL A N 1
ATOM 681 C CA . VAL A 1 88 ? -18.062 8.108 4.368 1.00 77.12 88 VAL A CA 1
ATOM 682 C C . VAL A 1 88 ? -17.668 7.924 5.832 1.00 77.12 88 VAL A C 1
ATOM 684 O O . VAL A 1 88 ? -16.869 7.052 6.145 1.00 77.12 88 VAL A O 1
ATOM 687 N N . LEU A 1 89 ? -18.244 8.699 6.750 1.00 72.44 89 LEU A N 1
ATOM 688 C CA . LEU A 1 89 ? -17.951 8.587 8.178 1.00 72.44 89 LEU A CA 1
ATOM 689 C C . LEU A 1 89 ? -18.345 7.217 8.744 1.00 72.44 89 LEU A C 1
ATOM 691 O O . LEU A 1 89 ? -17.584 6.632 9.510 1.00 72.44 89 LEU A O 1
ATOM 695 N N . LYS A 1 90 ? -19.507 6.690 8.343 1.00 73.56 90 LYS A N 1
ATOM 696 C CA . LYS A 1 90 ? -19.929 5.331 8.694 1.00 73.56 90 LYS A CA 1
ATOM 697 C C . LYS A 1 90 ? -19.009 4.274 8.093 1.00 73.56 90 LYS A C 1
ATOM 699 O O . LYS A 1 90 ? -18.712 3.306 8.771 1.00 73.56 90 LYS A O 1
ATOM 704 N N . TRP A 1 91 ? -18.534 4.470 6.868 1.00 75.31 91 TRP A N 1
ATOM 705 C CA . TRP A 1 91 ? -17.570 3.573 6.233 1.00 75.31 91 TRP A CA 1
ATOM 706 C C . TRP A 1 91 ? -16.208 3.588 6.944 1.00 75.31 91 TRP A C 1
ATOM 708 O O . TRP A 1 91 ? -15.620 2.536 7.148 1.00 75.31 91 TRP A O 1
ATOM 718 N N . VAL A 1 92 ? -15.732 4.761 7.380 1.00 68.94 92 VAL A N 1
ATOM 719 C CA . VAL A 1 92 ? -14.462 4.904 8.117 1.00 68.94 92 VAL A CA 1
ATOM 720 C C . VAL A 1 92 ? -14.529 4.275 9.510 1.00 68.94 92 VAL A C 1
ATOM 722 O O . VAL A 1 92 ? -13.542 3.709 9.971 1.00 68.94 92 VAL A O 1
ATOM 725 N N . LEU A 1 93 ? -15.653 4.439 10.212 1.00 69.75 93 LEU A N 1
ATOM 726 C CA . LEU A 1 93 ? -15.814 3.984 11.600 1.00 69.75 93 LEU A CA 1
ATOM 727 C C . LEU A 1 93 ? -16.438 2.590 11.720 1.00 69.75 93 LEU A C 1
ATOM 729 O O . LEU A 1 93 ? -16.445 2.019 12.809 1.00 69.75 93 LEU A O 1
ATOM 733 N N . GLY A 1 94 ? -17.030 2.094 10.639 1.00 68.38 94 GLY A N 1
ATOM 734 C CA . GLY A 1 94 ? -17.715 0.815 10.590 1.00 68.38 94 GLY A CA 1
ATOM 735 C C . GLY A 1 94 ? -16.733 -0.336 10.451 1.00 68.38 94 GLY A C 1
ATOM 736 O O . GLY A 1 94 ? -15.649 -0.194 9.887 1.00 68.38 94 GLY A O 1
ATOM 737 N N . GLU A 1 95 ? -17.138 -1.500 10.947 1.00 66.69 95 GLU A N 1
ATOM 738 C CA . GLU A 1 95 ? -16.370 -2.716 10.728 1.00 66.69 95 GLU A CA 1
ATOM 739 C C . GLU A 1 95 ? -16.430 -3.139 9.262 1.00 66.69 95 GLU A C 1
ATOM 741 O O . GLU A 1 95 ? -17.500 -3.173 8.652 1.00 66.69 95 GLU A O 1
ATOM 746 N N . THR A 1 96 ? -15.274 -3.495 8.697 1.00 62.97 96 THR A N 1
ATOM 747 C CA . THR A 1 96 ? -15.131 -3.740 7.248 1.00 62.97 96 THR A CA 1
ATOM 748 C C . THR A 1 96 ? -16.036 -4.869 6.753 1.00 62.97 96 THR A C 1
ATOM 750 O O . THR A 1 96 ? -16.563 -4.801 5.645 1.00 62.97 96 THR A O 1
ATOM 753 N N . TYR A 1 97 ? -16.236 -5.900 7.575 1.00 60.62 97 TYR A N 1
ATOM 754 C CA . TYR A 1 97 ? -17.024 -7.081 7.215 1.00 60.62 97 TYR A CA 1
ATOM 755 C C . TYR A 1 97 ? -18.482 -7.015 7.681 1.00 60.62 97 TYR A C 1
ATOM 757 O O . TYR A 1 97 ? -19.286 -7.844 7.264 1.00 60.62 97 TYR A O 1
ATOM 765 N N . GLU A 1 98 ? -18.832 -6.051 8.537 1.00 66.88 98 GLU A N 1
ATOM 766 C CA . GLU A 1 98 ? -20.163 -5.932 9.144 1.00 66.88 98 GLU A CA 1
ATOM 767 C C . GLU A 1 98 ? -20.595 -4.455 9.230 1.00 66.88 98 GLU A C 1
ATOM 769 O O . GLU A 1 98 ? -20.894 -3.956 10.319 1.00 66.88 98 GLU A O 1
ATOM 774 N N . PRO A 1 99 ? -20.641 -3.733 8.092 1.00 67.12 99 PRO A N 1
ATOM 775 C CA . PRO A 1 99 ? -20.885 -2.288 8.062 1.00 67.12 99 PRO A CA 1
ATOM 776 C C . PRO A 1 99 ? -22.250 -1.895 8.646 1.00 67.12 99 PRO A C 1
ATOM 778 O O . PRO A 1 99 ? -22.403 -0.807 9.199 1.00 67.12 99 PRO A O 1
ATOM 781 N N . GLU A 1 100 ? -23.223 -2.807 8.589 1.00 72.25 100 GLU A N 1
ATOM 782 C CA . GLU A 1 100 ? -24.570 -2.634 9.146 1.00 72.25 100 GLU A CA 1
ATOM 783 C C . GLU A 1 100 ? -24.592 -2.613 10.683 1.00 72.25 100 GLU A C 1
ATOM 785 O O . GLU A 1 100 ? -25.567 -2.171 11.289 1.00 72.25 100 GLU A O 1
ATOM 790 N N . SER A 1 101 ? -23.513 -3.059 11.334 1.00 72.31 101 SER A N 1
ATOM 791 C CA . SER A 1 101 ? -23.412 -3.083 12.797 1.00 72.31 101 SER A CA 1
ATOM 792 C C . SER A 1 101 ? -23.217 -1.696 13.410 1.00 72.31 101 SER A C 1
ATOM 794 O O . SER A 1 101 ? -23.345 -1.564 14.629 1.00 72.31 101 SER A O 1
ATOM 796 N N . LEU A 1 102 ? -22.905 -0.675 12.595 1.00 76.81 102 LEU A N 1
ATOM 797 C CA . LEU A 1 102 ? -22.762 0.718 13.016 1.00 76.81 102 LEU A CA 1
ATOM 798 C C . LEU A 1 102 ? -24.067 1.509 12.788 1.00 76.81 102 LEU A C 1
ATOM 800 O O . LEU A 1 102 ? -24.366 1.997 11.694 1.00 76.81 102 LEU A O 1
ATOM 804 N N . GLY A 1 103 ? -24.831 1.688 13.861 1.00 71.88 103 GLY A N 1
ATOM 805 C CA . GLY A 1 103 ? -26.092 2.417 13.916 1.00 71.88 103 GLY A CA 1
ATOM 806 C C . GLY A 1 103 ? -26.014 3.783 14.605 1.00 71.88 103 GLY A C 1
ATOM 807 O O . GLY A 1 103 ? -24.986 4.232 15.108 1.00 71.88 103 GLY A O 1
ATOM 808 N N . SER A 1 104 ? -27.148 4.482 14.621 1.00 70.12 104 SER A N 1
ATOM 809 C CA . SER A 1 104 ? -27.354 5.701 15.421 1.00 70.12 104 SER A CA 1
ATOM 810 C C . SER A 1 104 ? -27.897 5.416 16.821 1.00 70.12 104 SER A C 1
ATOM 812 O O . SER A 1 104 ? -28.013 6.342 17.622 1.00 70.12 104 SER A O 1
ATOM 814 N N . GLU A 1 105 ? -28.204 4.156 17.123 1.00 68.25 105 GLU A N 1
ATOM 815 C CA . GLU A 1 105 ? -28.799 3.713 18.383 1.00 68.25 105 GLU A CA 1
ATOM 816 C C . GLU A 1 105 ? -28.040 2.510 18.949 1.00 68.25 105 GLU A C 1
ATOM 818 O O . GLU A 1 105 ? -27.447 1.734 18.200 1.00 68.25 105 GLU A O 1
ATOM 823 N N . SER A 1 106 ? -28.055 2.389 20.278 1.00 67.88 106 SER A N 1
ATOM 824 C CA . SER A 1 106 ? -27.462 1.269 21.013 1.00 67.88 106 SER A CA 1
ATOM 825 C C . SER A 1 106 ? -28.179 -0.037 20.673 1.00 67.88 106 SER A C 1
ATOM 827 O O . SER A 1 106 ? -29.408 -0.081 20.613 1.00 67.88 106 SER A O 1
ATOM 829 N N . SER A 1 107 ? -27.417 -1.117 20.514 1.00 66.56 107 SER A N 1
ATOM 830 C CA . SER A 1 107 ? -27.977 -2.464 20.318 1.00 66.56 107 SER A CA 1
ATOM 831 C C . SER A 1 107 ? -28.314 -3.160 21.645 1.00 66.56 107 SER A C 1
ATOM 833 O O . SER A 1 107 ? -28.900 -4.243 21.655 1.00 66.56 107 SER A O 1
ATOM 835 N N . LEU A 1 108 ? -27.949 -2.546 22.777 1.00 66.69 108 LEU A N 1
ATOM 836 C CA . LEU A 1 108 ? -28.102 -3.104 24.123 1.00 66.69 108 LEU A CA 1
ATOM 837 C C . LEU A 1 108 ? -29.431 -2.726 24.806 1.00 66.69 108 LEU A C 1
ATOM 839 O O . LEU A 1 108 ? -29.678 -3.161 25.935 1.00 66.69 108 LEU A O 1
ATOM 843 N N . ASP A 1 109 ? -30.293 -1.937 24.158 1.00 55.97 109 ASP A N 1
ATOM 844 C CA . ASP A 1 109 ? -31.544 -1.439 24.744 1.00 55.97 109 ASP A CA 1
ATOM 845 C C . ASP A 1 109 ? -32.631 -2.542 24.710 1.00 55.97 109 ASP A C 1
ATOM 847 O O . ASP A 1 109 ? -33.364 -2.703 23.736 1.00 55.97 109 ASP A O 1
ATOM 851 N N . GLY A 1 110 ? -32.719 -3.362 25.770 1.00 52.56 110 GLY A N 1
ATOM 852 C CA . GLY A 1 110 ? -33.712 -4.450 25.819 1.00 52.56 110 GLY A CA 1
ATOM 853 C C . GLY A 1 110 ? -33.997 -5.122 27.168 1.00 52.56 110 GLY A C 1
ATOM 854 O O . GLY A 1 110 ? -35.126 -5.553 27.391 1.00 52.56 110 GLY A O 1
ATOM 855 N N . GLU A 1 111 ? -33.059 -5.185 28.118 1.00 48.34 111 GLU A N 1
ATOM 856 C CA . GLU A 1 111 ? -33.294 -5.910 29.381 1.00 48.34 111 GLU A CA 1
ATOM 857 C C . GLU A 1 111 ? -33.143 -5.005 30.607 1.00 48.34 111 GLU A C 1
ATOM 859 O O . GLU A 1 111 ? -32.071 -4.832 31.180 1.00 48.34 111 GLU A O 1
ATOM 864 N N . LYS A 1 112 ? -34.274 -4.455 31.068 1.00 45.59 112 LYS A N 1
ATOM 865 C CA . LYS A 1 112 ? -34.399 -3.581 32.256 1.00 45.59 112 LYS A CA 1
ATOM 866 C C . LYS A 1 112 ? -34.011 -4.236 33.594 1.00 45.59 112 LYS A C 1
ATOM 868 O O . LYS A 1 112 ? -34.246 -3.655 34.652 1.00 45.59 112 LYS A O 1
ATOM 873 N N . ARG A 1 113 ? -33.458 -5.449 33.603 1.00 45.06 113 ARG A N 1
ATOM 874 C CA . ARG A 1 113 ? -33.097 -6.170 34.826 1.00 45.06 113 ARG A CA 1
ATOM 875 C C . ARG A 1 113 ? -31.649 -6.637 34.729 1.00 45.06 113 ARG A C 1
ATOM 877 O O . ARG A 1 113 ? -31.373 -7.624 34.067 1.00 45.06 113 ARG A O 1
ATOM 884 N N . LYS A 1 114 ? -30.775 -5.970 35.496 1.00 46.31 114 LYS A N 1
ATOM 885 C CA . LYS A 1 114 ? -29.366 -6.328 35.772 1.00 46.31 114 LYS A CA 1
ATOM 886 C C . LYS A 1 114 ? -28.331 -5.905 34.718 1.00 46.31 114 LYS A C 1
ATOM 888 O O . LYS A 1 114 ? -27.534 -6.727 34.281 1.00 46.31 114 LYS A O 1
ATOM 893 N N . ILE A 1 115 ? -28.261 -4.620 34.374 1.00 47.59 115 ILE A N 1
ATOM 894 C CA . ILE A 1 115 ? -27.140 -4.100 33.575 1.00 47.59 115 ILE A CA 1
ATOM 895 C C . ILE A 1 115 ? -26.433 -2.992 34.358 1.00 47.59 115 ILE A C 1
ATOM 897 O O . ILE A 1 115 ? -26.973 -1.906 34.548 1.00 47.59 115 ILE A O 1
ATOM 901 N N . LEU A 1 116 ? -25.210 -3.277 34.815 1.00 42.19 116 LEU A N 1
ATOM 902 C CA . LEU A 1 116 ? -24.245 -2.246 35.181 1.00 42.19 116 LEU A CA 1
ATOM 903 C C . LEU A 1 116 ? -23.572 -1.787 33.879 1.00 42.19 116 LEU A C 1
ATOM 905 O O . LEU A 1 116 ? -22.659 -2.442 33.384 1.00 42.19 116 LEU A O 1
ATOM 909 N N . MET A 1 117 ? -24.059 -0.694 33.293 1.00 43.44 117 MET A N 1
ATOM 910 C CA . MET A 1 117 ? -23.413 -0.061 32.142 1.00 43.44 117 MET A CA 1
ATOM 911 C C . MET A 1 117 ? -22.210 0.753 32.629 1.00 43.44 117 MET A C 1
ATOM 913 O O . MET A 1 117 ? -22.375 1.848 33.157 1.00 43.44 117 MET A O 1
ATOM 917 N N . HIS A 1 118 ? -20.992 0.238 32.452 1.00 38.75 118 HIS A N 1
ATOM 918 C CA . HIS A 1 118 ? -19.786 1.059 32.567 1.00 38.75 118 HIS A CA 1
ATOM 919 C C . HIS A 1 118 ? -19.463 1.656 31.195 1.00 38.75 118 HIS A C 1
ATOM 921 O O . HIS A 1 118 ? -18.734 1.071 30.393 1.00 38.75 118 HIS A O 1
ATOM 927 N N . ILE A 1 119 ? -20.045 2.820 30.914 1.00 42.44 119 ILE A N 1
ATOM 928 C CA . ILE A 1 119 ? -19.742 3.597 29.715 1.00 42.44 119 ILE A CA 1
ATOM 929 C C . ILE A 1 119 ? -18.485 4.407 30.018 1.00 42.44 119 ILE A C 1
ATOM 931 O O . ILE A 1 119 ? -18.545 5.497 30.580 1.00 42.44 119 ILE A O 1
ATOM 935 N N . SER A 1 120 ? -17.322 3.866 29.661 1.00 35.34 120 SER A N 1
ATOM 936 C CA . SER A 1 120 ? -16.096 4.659 29.671 1.00 35.34 120 SER A CA 1
ATOM 937 C C . SER A 1 120 ? -16.053 5.456 28.374 1.00 35.34 120 SER A C 1
ATOM 939 O O . SER A 1 120 ? -15.609 4.961 27.337 1.00 35.34 120 SER A O 1
ATOM 941 N N . LEU A 1 121 ? -16.572 6.685 28.408 1.00 35.38 121 LEU A N 1
ATOM 942 C CA . LEU A 1 121 ? -16.427 7.596 27.283 1.00 35.38 121 LEU A CA 1
ATOM 943 C C . LEU A 1 121 ? -14.983 8.068 27.225 1.00 35.38 121 LEU A C 1
ATOM 945 O O . LEU A 1 121 ? -14.580 9.051 27.847 1.00 35.38 121 LEU A O 1
ATOM 949 N N . ARG A 1 122 ? -14.172 7.333 26.468 1.00 32.38 122 ARG A N 1
ATOM 950 C CA . ARG A 1 122 ? -12.831 7.787 26.161 1.00 32.38 122 ARG A CA 1
ATOM 951 C C . ARG A 1 122 ? -12.958 8.882 25.118 1.00 32.38 122 ARG A C 1
ATOM 953 O O . ARG A 1 122 ? -13.298 8.640 23.966 1.00 32.38 122 ARG A O 1
ATOM 960 N N . LEU A 1 123 ? -12.695 10.099 25.559 1.00 31.28 123 LEU A N 1
ATOM 961 C CA . LEU A 1 123 ? -12.497 11.257 24.711 1.00 31.28 123 LEU A CA 1
ATOM 962 C C . LEU A 1 123 ? -11.272 10.972 23.831 1.00 31.28 123 LEU A C 1
ATOM 964 O O . LEU A 1 123 ? -10.133 11.189 24.244 1.00 31.28 123 LEU A O 1
ATOM 968 N N . VAL A 1 124 ? -11.488 10.387 22.652 1.00 37.75 124 VAL A N 1
ATOM 969 C CA . VAL A 1 124 ? -10.405 10.135 21.703 1.00 37.75 124 VAL A CA 1
ATOM 970 C C . VAL A 1 124 ? -10.101 11.467 21.029 1.00 37.75 124 VAL A C 1
ATOM 972 O O . VAL A 1 124 ? -10.693 11.816 20.013 1.00 37.75 124 VAL A O 1
ATOM 975 N N . HIS A 1 125 ? -9.180 12.240 21.607 1.00 39.22 125 HIS A N 1
ATOM 976 C CA . HIS A 1 125 ? -8.421 13.189 20.801 1.00 39.22 125 HIS A CA 1
ATOM 977 C C . HIS A 1 125 ? -7.652 12.355 19.775 1.00 39.22 125 HIS A C 1
ATOM 979 O O . HIS A 1 125 ? -6.647 11.722 20.100 1.00 39.22 125 HIS A O 1
ATOM 985 N N . GLY A 1 126 ? -8.197 12.270 18.563 1.00 48.66 126 GLY A N 1
ATOM 986 C CA . GLY A 1 126 ? -7.560 11.581 17.454 1.00 48.66 126 GLY A CA 1
ATOM 987 C C . GLY A 1 126 ? -6.333 12.370 17.031 1.00 48.66 126 GLY A C 1
ATOM 988 O O . GLY A 1 126 ? -6.449 13.387 16.354 1.00 48.66 126 GLY A O 1
ATOM 989 N N . TYR A 1 127 ? -5.156 11.920 17.450 1.00 59.94 127 TYR A N 1
ATOM 990 C CA . TYR A 1 127 ? -3.905 12.393 16.877 1.00 59.94 127 TYR A CA 1
ATOM 991 C C . TYR A 1 127 ? -3.687 11.644 15.564 1.00 59.94 127 TYR A C 1
ATOM 993 O O . TYR A 1 127 ? -3.802 10.421 15.524 1.00 59.94 127 TYR A O 1
ATOM 1001 N N . LEU A 1 128 ? -3.399 12.368 14.484 1.00 70.12 128 LEU A N 1
ATOM 1002 C CA . LEU A 1 128 ? -3.033 11.758 13.211 1.00 70.12 128 LEU A CA 1
ATOM 1003 C C . LEU A 1 128 ? -1.515 11.574 13.174 1.00 70.12 128 LEU A C 1
ATOM 1005 O O . LEU A 1 128 ? -0.773 12.537 13.354 1.00 70.12 128 LEU A O 1
ATOM 1009 N N . SER A 1 129 ? -1.067 10.345 12.925 1.00 72.56 129 SER A N 1
ATOM 1010 C CA . SER A 1 129 ? 0.341 10.028 12.683 1.00 72.56 129 SER A CA 1
ATOM 1011 C C . SER A 1 129 ? 0.530 9.619 11.225 1.00 72.56 129 SER A C 1
ATOM 1013 O O . SER A 1 129 ? -0.273 8.860 10.679 1.00 72.56 129 SER A O 1
ATOM 1015 N N . LEU A 1 130 ? 1.587 10.129 10.596 1.00 80.94 130 LEU A N 1
ATOM 1016 C CA . LEU A 1 130 ? 1.971 9.810 9.224 1.00 80.94 130 LEU A CA 1
ATOM 1017 C C . LEU A 1 130 ? 3.347 9.152 9.251 1.00 80.94 130 LEU A C 1
ATOM 1019 O O . LEU A 1 130 ? 4.298 9.736 9.760 1.00 80.94 130 LEU A O 1
ATOM 1023 N N . GLN A 1 131 ? 3.448 7.959 8.669 1.00 82.31 131 GLN A N 1
ATOM 1024 C CA . GLN A 1 131 ? 4.697 7.208 8.579 1.00 82.31 131 GLN A CA 1
ATOM 1025 C C . GLN A 1 131 ? 4.916 6.747 7.143 1.00 82.31 131 GLN A C 1
ATOM 1027 O O . GLN A 1 131 ? 3.993 6.238 6.500 1.00 82.31 131 GLN A O 1
ATOM 1032 N N . ARG A 1 132 ? 6.154 6.896 6.667 1.00 84.44 132 ARG A N 1
ATOM 1033 C CA . ARG A 1 132 ? 6.597 6.463 5.342 1.00 84.44 132 ARG A CA 1
ATOM 1034 C C . ARG A 1 132 ? 7.752 5.482 5.490 1.00 84.44 132 ARG A C 1
ATOM 1036 O O . ARG A 1 132 ? 8.663 5.721 6.273 1.00 84.44 132 ARG A O 1
ATOM 1043 N N . GLU A 1 133 ? 7.727 4.430 4.688 1.00 87.44 133 GLU A N 1
ATOM 1044 C CA . GLU A 1 133 ? 8.813 3.461 4.562 1.00 87.44 133 GLU A CA 1
ATOM 1045 C C . GLU A 1 133 ? 9.160 3.292 3.077 1.00 87.44 133 GLU A C 1
ATOM 1047 O O . GLU A 1 133 ? 8.341 3.590 2.201 1.00 87.44 133 GLU A O 1
ATOM 1052 N N . ALA A 1 134 ? 10.384 2.858 2.791 1.00 91.38 134 ALA A N 1
ATOM 1053 C CA . ALA A 1 134 ? 10.832 2.504 1.453 1.00 91.38 134 ALA A CA 1
ATOM 1054 C C . ALA A 1 134 ? 11.515 1.135 1.498 1.00 91.38 134 ALA A C 1
ATOM 1056 O O . ALA A 1 134 ? 12.348 0.894 2.370 1.00 91.38 134 ALA A O 1
ATOM 1057 N N . HIS A 1 135 ? 11.205 0.260 0.538 1.00 95.50 135 HIS A N 1
ATOM 1058 C CA . HIS A 1 135 ? 11.750 -1.100 0.490 1.00 95.50 135 HIS A CA 1
ATOM 1059 C C . HIS A 1 135 ? 12.476 -1.388 -0.832 1.00 95.50 135 HIS A C 1
ATOM 1061 O O . HIS A 1 135 ? 12.264 -2.391 -1.501 1.00 95.50 135 HIS A O 1
ATOM 1067 N N . ASN A 1 136 ? 13.357 -0.462 -1.215 1.00 95.12 136 ASN A N 1
ATOM 1068 C CA . ASN A 1 136 ? 13.911 -0.372 -2.569 1.00 95.12 136 ASN A CA 1
ATOM 1069 C C . ASN A 1 136 ? 14.708 -1.613 -2.997 1.00 95.12 136 ASN A C 1
ATOM 1071 O O . ASN A 1 136 ? 14.430 -2.185 -4.045 1.00 95.12 136 ASN A O 1
ATOM 1075 N N . PHE A 1 137 ? 15.703 -2.028 -2.205 1.00 95.81 137 PHE A N 1
ATOM 1076 C CA . PHE A 1 137 ? 16.593 -3.129 -2.590 1.00 95.81 137 PHE A CA 1
ATOM 1077 C C . PHE A 1 137 ? 15.863 -4.483 -2.654 1.00 95.81 137 PHE A C 1
ATOM 1079 O O . PHE A 1 137 ? 15.990 -5.160 -3.673 1.00 95.81 137 PHE A O 1
ATOM 1086 N N . PRO A 1 138 ? 15.030 -4.865 -1.663 1.00 96.81 138 PRO A N 1
ATOM 1087 C CA . PRO A 1 138 ? 14.215 -6.074 -1.775 1.00 96.81 138 PRO A CA 1
ATOM 1088 C C . PRO A 1 138 ? 13.248 -6.025 -2.954 1.00 96.81 138 PRO A C 1
ATOM 1090 O O . PRO A 1 138 ? 13.150 -7.010 -3.678 1.00 96.81 138 PRO A O 1
ATOM 1093 N N . CYS A 1 139 ? 12.615 -4.874 -3.217 1.00 96.69 139 CYS A N 1
ATOM 1094 C CA . CYS A 1 139 ? 11.741 -4.728 -4.378 1.00 96.69 139 CYS A CA 1
ATOM 1095 C C . CYS A 1 139 ? 12.483 -4.859 -5.716 1.00 96.69 139 CYS A C 1
ATOM 1097 O O . CYS A 1 139 ? 11.891 -5.298 -6.694 1.00 96.69 139 CYS A O 1
ATOM 1099 N N . ALA A 1 140 ? 13.764 -4.490 -5.781 1.00 96.69 140 ALA A N 1
ATOM 1100 C CA . ALA A 1 140 ? 14.568 -4.665 -6.987 1.00 96.69 140 ALA A CA 1
ATOM 1101 C C . ALA A 1 140 ? 14.964 -6.135 -7.224 1.00 96.69 140 ALA A C 1
ATOM 1103 O O . ALA A 1 140 ? 15.123 -6.537 -8.372 1.00 96.69 140 ALA A O 1
ATOM 1104 N N . MET A 1 141 ? 15.112 -6.933 -6.161 1.00 96.69 141 MET A N 1
ATOM 1105 C CA . MET A 1 141 ? 15.468 -8.357 -6.246 1.00 96.69 141 MET A CA 1
ATOM 1106 C C . MET A 1 141 ? 14.243 -9.259 -6.453 1.00 96.69 141 MET A C 1
ATOM 1108 O O . MET A 1 141 ? 14.260 -10.152 -7.292 1.00 96.69 141 MET A O 1
ATOM 1112 N N . ALA A 1 142 ? 13.188 -9.041 -5.668 1.00 97.44 142 ALA A N 1
ATOM 1113 C CA . ALA A 1 142 ? 11.962 -9.829 -5.664 1.00 97.44 142 ALA A CA 1
ATOM 1114 C C . ALA A 1 142 ? 10.774 -8.889 -5.378 1.00 97.44 142 ALA A C 1
ATOM 1116 O O . ALA A 1 142 ? 10.418 -8.685 -4.212 1.00 97.44 142 ALA A O 1
ATOM 1117 N N . PRO A 1 143 ? 10.174 -8.273 -6.414 1.00 97.81 143 PRO A N 1
ATOM 1118 C CA . PRO A 1 143 ? 9.306 -7.119 -6.209 1.00 97.81 143 PRO A CA 1
ATOM 1119 C C . PRO A 1 143 ? 8.027 -7.417 -5.430 1.00 97.81 143 PRO A C 1
ATOM 1121 O O . PRO A 1 143 ? 7.650 -6.619 -4.575 1.00 97.81 143 PRO A O 1
ATOM 1124 N N . TYR A 1 144 ? 7.401 -8.573 -5.666 1.00 98.19 144 TYR A N 1
ATOM 1125 C CA . TYR A 1 144 ? 6.181 -8.969 -4.961 1.00 98.19 144 TYR A CA 1
ATOM 1126 C C . TYR A 1 144 ? 6.407 -9.110 -3.445 1.00 98.19 144 TYR A C 1
ATOM 1128 O O . TYR A 1 144 ? 5.843 -8.310 -2.692 1.00 98.19 144 TYR A O 1
ATOM 1136 N N . PRO A 1 145 ? 7.272 -10.030 -2.961 1.00 97.50 145 PRO A N 1
ATOM 1137 C CA . PRO A 1 145 ? 7.504 -10.167 -1.526 1.00 97.50 145 PRO A CA 1
ATOM 1138 C C . PRO A 1 145 ? 8.184 -8.927 -0.934 1.00 97.50 145 PRO A C 1
ATOM 1140 O O . PRO A 1 145 ? 7.909 -8.578 0.209 1.00 97.50 145 PRO A O 1
ATOM 1143 N N . GLY A 1 146 ? 9.022 -8.218 -1.702 1.00 97.31 146 GLY A N 1
ATOM 1144 C CA . GLY A 1 146 ? 9.627 -6.960 -1.267 1.00 97.31 146 GLY A CA 1
ATOM 1145 C C . GLY A 1 146 ? 8.586 -5.877 -0.975 1.00 97.31 146 GLY A C 1
ATOM 1146 O O . GLY A 1 146 ? 8.699 -5.159 0.013 1.00 97.31 146 GLY A O 1
ATOM 1147 N N . ALA A 1 147 ? 7.533 -5.761 -1.782 1.00 96.75 147 ALA A N 1
ATOM 1148 C CA . ALA A 1 147 ? 6.472 -4.794 -1.529 1.00 96.75 147 ALA A CA 1
ATOM 1149 C C . ALA A 1 147 ? 5.532 -5.235 -0.400 1.00 96.75 147 ALA A C 1
ATOM 1151 O O . ALA A 1 147 ? 5.130 -4.400 0.415 1.00 96.75 147 ALA A O 1
ATOM 1152 N N . GLU A 1 148 ? 5.225 -6.533 -0.311 1.00 95.69 148 GLU A N 1
ATOM 1153 C CA . GLU A 1 148 ? 4.444 -7.105 0.792 1.00 95.69 148 GLU A CA 1
ATOM 1154 C C . GLU A 1 148 ? 5.098 -6.828 2.147 1.00 95.69 148 GLU A C 1
ATOM 1156 O O . GLU A 1 148 ? 4.459 -6.289 3.055 1.00 95.69 148 GLU A O 1
ATOM 1161 N N . THR A 1 149 ? 6.388 -7.144 2.295 1.00 96.06 149 THR A N 1
ATOM 1162 C CA . THR A 1 149 ? 7.095 -6.944 3.565 1.00 96.06 149 THR A CA 1
ATOM 1163 C C . THR A 1 149 ? 7.245 -5.471 3.910 1.00 96.06 149 THR A C 1
ATOM 1165 O O . THR A 1 149 ? 7.257 -5.140 5.094 1.00 96.06 149 THR A O 1
ATOM 1168 N N . GLY A 1 150 ? 7.288 -4.587 2.911 1.00 94.88 150 GLY A N 1
ATOM 1169 C CA . GLY A 1 150 ? 7.381 -3.140 3.104 1.00 94.88 150 GLY A CA 1
ATOM 1170 C C . GLY A 1 150 ? 6.051 -2.554 3.563 1.00 94.88 150 GLY A C 1
ATOM 1171 O O . GLY A 1 150 ? 6.000 -1.753 4.493 1.00 94.88 150 GLY A O 1
ATOM 1172 N N . ALA A 1 151 ? 4.941 -3.011 2.976 1.00 93.06 151 ALA A N 1
ATOM 1173 C CA . ALA A 1 151 ? 3.608 -2.676 3.462 1.00 93.06 151 ALA A CA 1
ATOM 1174 C C . ALA A 1 151 ? 3.393 -3.202 4.892 1.00 93.06 151 ALA A C 1
ATOM 1176 O O . ALA A 1 151 ? 2.895 -2.471 5.754 1.00 93.06 151 ALA A O 1
ATOM 1177 N N . GLY A 1 152 ? 3.801 -4.446 5.155 1.00 93.19 152 GLY A N 1
ATOM 1178 C CA . GLY A 1 152 ? 3.700 -5.087 6.461 1.00 93.19 152 GLY A CA 1
ATOM 1179 C C . GLY A 1 152 ? 4.568 -4.439 7.539 1.00 93.19 152 GLY A C 1
ATOM 1180 O O . GLY A 1 152 ? 4.087 -4.245 8.654 1.00 93.19 152 GLY A O 1
ATOM 1181 N N . GLY A 1 153 ? 5.813 -4.076 7.220 1.00 93.62 153 GLY A N 1
ATOM 1182 C CA . GLY A 1 153 ? 6.726 -3.340 8.102 1.00 93.62 153 GLY A CA 1
ATOM 1183 C C . GLY A 1 153 ? 6.098 -2.044 8.578 1.00 93.62 153 GLY A C 1
ATOM 1184 O O . GLY A 1 153 ? 5.823 -1.883 9.767 1.00 93.62 153 GLY A O 1
ATOM 1185 N N . ARG A 1 154 ? 5.687 -1.215 7.623 1.00 92.94 154 ARG A N 1
ATOM 1186 C CA . ARG A 1 154 ? 5.037 0.066 7.881 1.00 92.94 154 ARG A CA 1
ATOM 1187 C C . ARG A 1 154 ? 3.782 -0.096 8.733 1.00 92.94 154 ARG A C 1
ATOM 1189 O O . ARG A 1 154 ? 3.527 0.709 9.629 1.00 92.94 154 ARG A O 1
ATOM 1196 N N . ILE A 1 155 ? 2.970 -1.124 8.459 1.00 90.75 155 ILE A N 1
ATOM 1197 C CA . ILE A 1 155 ? 1.793 -1.469 9.271 1.00 90.75 155 ILE A CA 1
ATOM 1198 C C . ILE A 1 155 ? 2.194 -1.733 10.730 1.00 90.75 155 ILE A C 1
ATOM 1200 O O . ILE A 1 155 ? 1.649 -1.096 11.636 1.00 90.75 155 ILE A O 1
ATOM 1204 N N . ARG A 1 156 ? 3.183 -2.599 10.964 1.00 92.69 156 ARG A N 1
ATOM 1205 C CA . ARG A 1 156 ? 3.666 -2.905 12.318 1.00 92.69 156 ARG A CA 1
ATOM 1206 C C . ARG A 1 156 ? 4.207 -1.668 13.029 1.00 92.69 156 ARG A C 1
ATOM 1208 O O . ARG A 1 156 ? 3.854 -1.456 14.184 1.00 92.69 156 ARG A O 1
ATOM 1215 N N . ASP A 1 157 ? 4.963 -0.819 12.340 1.00 89.81 157 ASP A N 1
ATOM 1216 C CA . ASP A 1 157 ? 5.535 0.401 12.922 1.00 89.81 157 ASP A CA 1
ATOM 1217 C C . ASP A 1 157 ? 4.461 1.366 13.431 1.00 89.81 157 ASP A C 1
ATOM 1219 O O . ASP A 1 157 ? 4.586 1.959 14.505 1.00 89.81 157 ASP A O 1
ATOM 1223 N N . THR A 1 158 ? 3.351 1.506 12.701 1.00 86.69 158 THR A N 1
ATOM 1224 C CA . THR A 1 158 ? 2.227 2.308 13.206 1.00 86.69 158 THR A CA 1
ATOM 1225 C C . THR A 1 158 ? 1.542 1.648 14.379 1.00 86.69 158 THR A C 1
ATOM 1227 O O . THR A 1 158 ? 1.307 2.322 15.373 1.00 86.69 158 THR A O 1
ATOM 1230 N N . HIS A 1 159 ? 1.278 0.345 14.329 1.00 86.06 159 HIS A N 1
ATOM 1231 C CA . HIS A 1 159 ? 0.697 -0.339 15.485 1.00 86.06 159 HIS A CA 1
ATOM 1232 C C . HIS A 1 159 ? 1.598 -0.251 16.725 1.00 86.06 159 HIS A C 1
ATOM 1234 O O . HIS A 1 159 ? 1.086 -0.184 17.836 1.00 86.06 159 HIS A O 1
ATOM 1240 N N . ALA A 1 160 ? 2.918 -0.171 16.549 1.00 85.81 160 ALA A N 1
ATOM 1241 C CA . ALA A 1 160 ? 3.890 -0.002 17.625 1.00 85.81 160 ALA A CA 1
ATOM 1242 C C . ALA A 1 160 ? 4.120 1.464 18.047 1.00 85.81 160 ALA A C 1
ATOM 1244 O O . ALA A 1 160 ? 4.877 1.723 18.982 1.00 85.81 160 ALA A O 1
ATOM 1245 N N . THR A 1 161 ? 3.487 2.444 17.394 1.00 78.81 161 THR A N 1
ATOM 1246 C CA . THR A 1 161 ? 3.689 3.859 17.731 1.00 78.81 161 THR A CA 1
ATOM 1247 C C . THR A 1 161 ? 3.109 4.171 19.117 1.00 78.81 161 THR A C 1
ATOM 1249 O O . THR A 1 161 ? 1.914 4.009 19.369 1.00 78.81 161 THR A O 1
ATOM 1252 N N . GLY A 1 162 ? 3.947 4.655 20.037 1.00 84.44 162 GLY A N 1
ATOM 1253 C CA . GLY A 1 162 ? 3.534 5.045 21.388 1.00 84.44 162 GLY A CA 1
ATOM 1254 C C . GLY A 1 162 ? 2.959 3.877 22.197 1.00 84.44 162 GLY A C 1
ATOM 1255 O O . GLY A 1 162 ? 3.681 2.965 22.580 1.00 84.44 162 GLY A O 1
ATOM 1256 N N . ARG A 1 163 ? 1.655 3.929 22.498 1.00 78.38 163 ARG A N 1
ATOM 1257 C CA . ARG A 1 163 ? 0.913 2.852 23.190 1.00 78.38 163 ARG A CA 1
ATOM 1258 C C . ARG A 1 163 ? -0.054 2.107 22.262 1.00 78.38 163 ARG A C 1
ATOM 1260 O O . ARG A 1 163 ? -0.966 1.444 22.746 1.00 78.38 163 ARG A O 1
ATOM 1267 N N . GLY A 1 164 ? 0.124 2.258 20.953 1.00 76.94 164 GLY A N 1
ATOM 1268 C CA . GLY A 1 164 ? -0.752 1.702 19.933 1.00 76.94 164 GLY A CA 1
ATOM 1269 C C . GLY A 1 164 ? -1.425 2.783 19.097 1.00 76.94 164 GLY A C 1
ATOM 1270 O O . GLY A 1 164 ? -1.998 3.730 19.638 1.00 76.94 164 GLY A O 1
ATOM 1271 N N . PHE A 1 165 ? -1.384 2.608 17.778 1.00 76.38 165 PHE A N 1
ATOM 1272 C CA . PHE A 1 165 ? -2.210 3.341 16.820 1.00 76.38 165 PHE A CA 1
ATOM 1273 C C . PHE A 1 165 ? -2.972 2.364 15.932 1.00 76.38 165 PHE A C 1
ATOM 1275 O O . PHE A 1 165 ? -2.506 1.260 15.663 1.00 76.38 165 PHE A O 1
ATOM 1282 N N . ILE A 1 166 ? -4.125 2.814 15.444 1.00 80.31 166 ILE A N 1
ATOM 1283 C CA . ILE A 1 166 ? -4.912 2.112 14.432 1.00 80.31 166 ILE A CA 1
ATOM 1284 C C . ILE A 1 166 ? -4.578 2.719 13.074 1.00 80.31 166 ILE A C 1
ATOM 1286 O O . ILE A 1 166 ? -4.488 3.940 12.927 1.00 80.31 166 ILE A O 1
ATOM 1290 N N . ILE A 1 167 ? -4.387 1.865 12.076 1.00 82.69 167 ILE A N 1
ATOM 1291 C CA . ILE A 1 167 ? -4.154 2.304 10.705 1.00 82.69 167 ILE A CA 1
ATOM 1292 C C . ILE A 1 167 ? -5.493 2.532 10.030 1.00 82.69 167 ILE A C 1
ATOM 1294 O O . ILE A 1 167 ? -6.330 1.640 9.995 1.00 82.69 167 ILE A O 1
ATOM 1298 N N . VAL A 1 168 ? -5.654 3.719 9.453 1.00 84.38 168 VAL A N 1
ATOM 1299 C CA . VAL A 1 168 ? -6.890 4.106 8.761 1.00 84.38 168 VAL A CA 1
ATOM 1300 C C . VAL A 1 168 ? -6.762 3.920 7.251 1.00 84.38 168 VAL A C 1
ATOM 1302 O O . VAL A 1 168 ? -7.648 3.376 6.606 1.00 84.38 168 VAL A O 1
ATOM 1305 N N . ALA A 1 169 ? -5.653 4.372 6.668 1.00 85.88 169 ALA A N 1
ATOM 1306 C CA . ALA A 1 169 ? -5.443 4.336 5.227 1.00 85.88 169 ALA A CA 1
ATOM 1307 C C . ALA A 1 169 ? -3.953 4.333 4.885 1.00 85.88 169 ALA A C 1
ATOM 1309 O O . ALA A 1 169 ? -3.083 4.495 5.747 1.00 85.88 169 ALA A O 1
ATOM 1310 N N . SER A 1 170 ? -3.626 4.144 3.612 1.00 89.75 170 SER A N 1
ATOM 1311 C CA . SER A 1 170 ? -2.252 4.266 3.134 1.00 89.75 170 SER A CA 1
ATOM 1312 C C . SER A 1 170 ? -2.142 4.754 1.711 1.00 89.75 170 SER A C 1
ATOM 1314 O O . SER A 1 170 ? -3.109 4.773 0.953 1.00 89.75 170 SER A O 1
ATOM 1316 N N . THR A 1 171 ? -0.907 5.094 1.365 1.00 90.62 171 THR A N 1
ATOM 1317 C CA . THR A 1 171 ? -0.504 5.478 0.027 1.00 90.62 171 THR A CA 1
ATOM 1318 C C . THR A 1 171 ? 0.639 4.593 -0.460 1.00 90.62 171 THR A C 1
ATOM 1320 O O . THR A 1 171 ? 1.390 4.043 0.350 1.00 90.62 171 THR A O 1
ATOM 1323 N N . ALA A 1 172 ? 0.751 4.429 -1.777 1.00 92.94 172 ALA A N 1
ATOM 1324 C CA . ALA A 1 172 ? 1.833 3.685 -2.421 1.00 92.94 172 ALA A CA 1
ATOM 1325 C C . ALA A 1 172 ? 2.564 4.568 -3.440 1.00 92.94 172 ALA A C 1
ATOM 1327 O O . ALA A 1 172 ? 1.963 5.440 -4.064 1.00 92.94 172 ALA A O 1
ATOM 1328 N N . GLY A 1 173 ? 3.870 4.374 -3.594 1.00 94.00 173 GLY A N 1
ATOM 1329 C CA . GLY A 1 173 ? 4.694 5.193 -4.476 1.00 94.00 173 GLY A CA 1
ATOM 1330 C C . GLY A 1 173 ? 5.745 4.358 -5.185 1.00 94.00 173 GLY A C 1
ATOM 1331 O O . GLY A 1 173 ? 6.499 3.651 -4.519 1.00 94.00 173 GLY A O 1
ATOM 1332 N N . TYR A 1 174 ? 5.821 4.478 -6.509 1.00 95.94 174 TYR A N 1
ATOM 1333 C CA . TYR A 1 174 ? 6.754 3.719 -7.339 1.00 95.94 174 TYR A CA 1
ATOM 1334 C C . TYR A 1 174 ? 7.617 4.662 -8.177 1.00 95.94 174 TYR A C 1
ATOM 1336 O O . TYR A 1 174 ? 7.112 5.540 -8.876 1.00 95.94 174 TYR A O 1
ATOM 1344 N N . CYS A 1 175 ? 8.932 4.469 -8.114 1.00 94.88 175 CYS A N 1
ATOM 1345 C CA . CYS A 1 175 ? 9.897 5.118 -8.995 1.00 94.88 175 CYS A CA 1
ATOM 1346 C C . CYS A 1 175 ? 10.691 4.021 -9.699 1.00 94.88 175 CYS A C 1
ATOM 1348 O O . CYS A 1 175 ? 11.435 3.300 -9.036 1.00 94.88 175 CYS A O 1
ATOM 1350 N N . VAL A 1 176 ? 10.527 3.887 -11.011 1.00 94.00 176 VAL A N 1
ATOM 1351 C CA . VAL A 1 176 ? 11.163 2.830 -11.808 1.00 94.00 176 VAL A CA 1
ATOM 1352 C C . VAL A 1 176 ? 11.909 3.417 -13.009 1.00 94.00 176 VAL A C 1
ATOM 1354 O O . VAL A 1 176 ? 11.819 4.612 -13.295 1.00 94.00 176 VAL A O 1
ATOM 1357 N N . GLY A 1 177 ? 12.698 2.583 -13.681 1.00 91.75 177 GLY A N 1
ATOM 1358 C CA . GLY A 1 177 ? 13.369 2.933 -14.931 1.00 91.75 177 GLY A CA 1
ATOM 1359 C C . GLY A 1 177 ? 12.434 2.960 -16.149 1.00 91.75 177 GLY A C 1
ATOM 1360 O O . GLY A 1 177 ? 11.215 3.037 -16.003 1.00 91.75 177 GLY A O 1
ATOM 1361 N N . ASN A 1 178 ? 13.019 2.878 -17.346 1.00 91.75 178 ASN A N 1
ATOM 1362 C CA . ASN A 1 178 ? 12.294 2.728 -18.610 1.00 91.75 178 ASN A CA 1
ATOM 1363 C C . ASN A 1 178 ? 11.515 1.410 -18.596 1.00 91.75 178 ASN A C 1
ATOM 1365 O O . ASN A 1 178 ? 12.069 0.366 -18.245 1.00 91.75 178 ASN A O 1
ATOM 1369 N N . LEU A 1 179 ? 10.230 1.470 -18.934 1.00 90.81 179 LEU A N 1
ATOM 1370 C CA . LEU A 1 179 ? 9.332 0.320 -18.876 1.00 90.81 179 LEU A CA 1
ATOM 1371 C C . LEU A 1 179 ? 9.546 -0.606 -20.069 1.00 90.81 179 LEU A C 1
ATOM 1373 O O . LEU A 1 179 ? 9.381 -1.812 -19.910 1.00 90.81 179 LEU A O 1
ATOM 1377 N N . ASN A 1 180 ? 9.937 -0.047 -21.222 1.00 87.44 180 ASN A N 1
ATOM 1378 C CA . ASN A 1 180 ? 10.145 -0.784 -22.468 1.00 87.44 180 ASN A CA 1
ATOM 1379 C C . ASN A 1 180 ? 8.931 -1.671 -22.805 1.00 87.44 180 ASN A C 1
ATOM 1381 O O . ASN A 1 180 ? 9.070 -2.873 -23.024 1.00 87.44 180 ASN A O 1
ATOM 1385 N N . LEU A 1 181 ? 7.730 -1.082 -22.778 1.00 86.69 181 LEU A N 1
ATOM 1386 C CA . LEU A 1 181 ? 6.486 -1.798 -23.063 1.00 86.69 181 LEU A CA 1
ATOM 1387 C C . LEU A 1 181 ? 6.492 -2.330 -24.500 1.00 86.69 181 LEU A C 1
ATOM 1389 O O . LEU A 1 181 ? 6.732 -1.574 -25.446 1.00 86.69 181 LEU A O 1
ATOM 1393 N N . GLU A 1 182 ? 6.178 -3.615 -24.658 1.00 80.31 182 GLU A N 1
ATOM 1394 C CA . GLU A 1 182 ? 5.947 -4.213 -25.973 1.00 80.31 182 GLU A CA 1
ATOM 1395 C C . GLU A 1 182 ? 4.814 -3.457 -26.681 1.00 80.31 182 GLU A C 1
ATOM 1397 O O . GLU A 1 182 ? 3.813 -3.094 -26.065 1.00 80.31 182 GLU A O 1
ATOM 1402 N N . GLU A 1 183 ? 5.010 -3.148 -27.965 1.00 79.12 183 GLU A N 1
ATOM 1403 C CA . GLU A 1 183 ? 4.041 -2.443 -28.825 1.00 79.12 183 GLU A CA 1
ATOM 1404 C C . GLU A 1 183 ? 3.680 -0.997 -28.413 1.00 79.12 183 GLU A C 1
ATOM 1406 O O . GLU A 1 183 ? 2.947 -0.320 -29.131 1.00 79.12 183 GLU A O 1
ATOM 1411 N N . SER A 1 184 ? 4.235 -0.473 -27.314 1.00 78.88 184 SER A N 1
ATOM 1412 C CA . SER A 1 184 ? 3.952 0.875 -26.801 1.00 78.88 184 SER A CA 1
ATOM 1413 C C . SER A 1 184 ? 5.223 1.589 -26.332 1.00 78.88 184 SER A C 1
ATOM 1415 O O . SER A 1 184 ? 5.291 2.131 -25.224 1.00 78.88 184 SER A O 1
ATOM 1417 N N . TYR A 1 185 ? 6.239 1.596 -27.192 1.00 74.06 185 TYR A N 1
ATOM 1418 C CA . TYR A 1 185 ? 7.522 2.220 -26.898 1.00 74.06 185 TYR A CA 1
ATOM 1419 C C . TYR A 1 185 ? 7.407 3.741 -26.770 1.00 74.06 185 TYR A C 1
ATOM 1421 O O . TYR A 1 185 ? 6.876 4.412 -27.661 1.00 74.06 185 TYR A O 1
ATOM 1429 N N . ALA A 1 186 ? 7.941 4.306 -25.688 1.00 81.88 186 ALA A N 1
ATOM 1430 C CA . ALA A 1 186 ? 7.978 5.750 -25.542 1.00 81.88 186 ALA A CA 1
ATOM 1431 C C . ALA A 1 186 ? 9.205 6.339 -26.273 1.00 81.88 186 ALA A C 1
ATOM 1433 O O . ALA A 1 186 ? 10.319 5.871 -26.050 1.00 81.88 186 ALA A O 1
ATOM 1434 N N . PRO A 1 187 ? 9.065 7.402 -27.095 1.00 82.81 187 PRO A N 1
ATOM 1435 C CA . PRO A 1 187 ? 10.163 7.926 -27.925 1.00 82.81 187 PRO A CA 1
ATOM 1436 C C . PRO A 1 187 ? 11.432 8.352 -27.171 1.00 82.81 187 PRO A C 1
ATOM 1438 O O . PRO A 1 187 ? 12.485 8.509 -27.782 1.00 82.81 187 PRO A O 1
ATOM 1441 N N . TRP A 1 188 ? 11.322 8.601 -25.864 1.00 83.19 188 TRP A N 1
ATOM 1442 C CA . TRP A 1 188 ? 12.420 9.021 -24.991 1.00 83.19 188 TRP A CA 1
ATOM 1443 C C . TRP A 1 188 ? 13.112 7.866 -24.259 1.00 83.19 188 TRP A C 1
ATOM 1445 O O . TRP A 1 188 ? 14.101 8.101 -23.564 1.00 83.19 188 TRP A O 1
ATOM 1455 N N . GLU A 1 189 ? 12.593 6.643 -24.351 1.00 87.56 189 GLU A N 1
ATOM 1456 C CA . GLU A 1 189 ? 13.282 5.474 -23.815 1.00 87.56 189 GLU A CA 1
ATOM 1457 C C . GLU A 1 189 ? 14.482 5.160 -24.726 1.00 87.56 189 GLU A C 1
ATOM 1459 O O . GLU A 1 189 ? 14.407 5.304 -25.950 1.00 87.56 189 GLU A O 1
ATOM 1464 N N . ASP A 1 190 ? 15.602 4.723 -24.152 1.00 83.81 190 ASP A N 1
ATOM 1465 C CA . ASP A 1 190 ? 16.779 4.262 -24.902 1.00 83.81 190 ASP A CA 1
ATOM 1466 C C . ASP A 1 190 ? 16.819 2.723 -24.896 1.00 83.81 190 ASP A C 1
ATOM 1468 O O . ASP A 1 190 ? 17.044 2.146 -23.824 1.00 83.81 190 ASP A O 1
ATOM 1472 N N . PRO A 1 191 ? 16.657 2.040 -26.050 1.00 80.56 191 PRO A N 1
ATOM 1473 C CA . PRO A 1 191 ? 16.637 0.579 -26.094 1.00 80.56 191 PRO A CA 1
ATOM 1474 C C . PRO A 1 191 ? 17.995 -0.037 -25.738 1.00 80.56 191 PRO A C 1
ATOM 1476 O O . PRO A 1 191 ? 18.071 -1.206 -25.370 1.00 80.56 191 PRO A O 1
ATOM 1479 N N . SER A 1 192 ? 19.082 0.735 -25.854 1.00 83.75 192 SER A N 1
ATOM 1480 C CA . SER A 1 192 ? 20.430 0.293 -25.491 1.00 83.75 192 SER A CA 1
ATOM 1481 C C . SER A 1 192 ? 20.683 0.328 -23.980 1.00 83.75 192 SER A C 1
ATOM 1483 O O . SER A 1 192 ? 21.685 -0.212 -23.501 1.00 83.75 192 SER A O 1
ATOM 1485 N N . PHE A 1 193 ? 19.782 0.945 -23.206 1.00 85.62 193 PHE A N 1
ATOM 1486 C CA . PHE A 1 193 ? 19.880 0.985 -21.756 1.00 85.62 193 PHE A CA 1
ATOM 1487 C C . PHE A 1 193 ? 19.524 -0.382 -21.159 1.00 85.62 193 PHE A C 1
ATOM 1489 O O . PHE A 1 193 ? 18.359 -0.745 -21.004 1.00 85.62 193 PHE A O 1
ATOM 1496 N N . THR A 1 194 ? 20.548 -1.132 -20.761 1.00 86.19 194 THR A N 1
ATOM 1497 C CA . THR A 1 194 ? 20.390 -2.433 -20.105 1.00 86.19 194 THR A CA 1
ATOM 1498 C C . THR A 1 194 ? 20.403 -2.302 -18.585 1.00 86.19 194 THR A C 1
ATOM 1500 O O . THR A 1 194 ? 21.360 -1.777 -18.007 1.00 86.19 194 THR A O 1
ATOM 1503 N N . TYR A 1 195 ? 19.375 -2.838 -17.930 1.00 88.94 195 TYR A N 1
ATOM 1504 C CA . TYR A 1 195 ? 19.355 -3.021 -16.479 1.00 88.94 195 TYR A CA 1
ATOM 1505 C C . TYR A 1 195 ? 20.150 -4.279 -16.074 1.00 88.94 195 TYR A C 1
ATOM 1507 O O . TYR A 1 195 ? 20.253 -5.212 -16.874 1.00 88.94 195 TYR A O 1
ATOM 1515 N N . PRO A 1 196 ? 20.731 -4.332 -14.858 1.00 91.38 196 PRO A N 1
ATOM 1516 C CA . PRO A 1 196 ? 21.429 -5.522 -14.372 1.00 91.38 196 PRO A CA 1
ATOM 1517 C C . PRO A 1 196 ? 20.520 -6.758 -14.364 1.00 91.38 196 PRO A C 1
ATOM 1519 O O . PRO A 1 196 ? 19.418 -6.704 -13.827 1.00 91.38 196 PRO A O 1
ATOM 1522 N N . ALA A 1 197 ? 20.996 -7.881 -14.907 1.00 91.69 197 ALA A N 1
ATOM 1523 C CA . ALA A 1 197 ? 20.198 -9.105 -15.065 1.00 91.69 197 ALA A CA 1
ATOM 1524 C C . ALA A 1 197 ? 19.806 -9.785 -13.738 1.00 91.69 197 ALA A C 1
ATOM 1526 O O . ALA A 1 197 ? 18.917 -10.628 -13.711 1.00 91.69 197 ALA A O 1
ATOM 1527 N N . ASN A 1 198 ? 20.480 -9.441 -12.639 1.00 94.06 198 ASN A N 1
ATOM 1528 C CA . ASN A 1 198 ? 20.162 -9.925 -11.297 1.00 94.06 198 ASN A CA 1
ATOM 1529 C C . ASN A 1 198 ? 19.060 -9.109 -10.599 1.00 94.06 198 ASN A C 1
ATOM 1531 O O . ASN A 1 198 ? 18.699 -9.440 -9.473 1.00 94.06 198 ASN A O 1
ATOM 1535 N N . LEU A 1 199 ? 18.570 -8.039 -11.231 1.00 95.62 199 LEU A N 1
ATOM 1536 C CA . LEU A 1 199 ? 17.450 -7.235 -10.756 1.00 95.62 199 LEU A CA 1
ATOM 1537 C C . LEU A 1 199 ? 16.245 -7.443 -11.675 1.00 95.62 199 LEU A C 1
ATOM 1539 O O . LEU A 1 199 ? 16.387 -7.676 -12.875 1.00 95.62 199 LEU A O 1
ATOM 1543 N N . ALA A 1 200 ? 15.049 -7.318 -11.112 1.00 95.62 200 ALA A N 1
ATOM 1544 C CA . ALA A 1 200 ? 13.820 -7.303 -11.885 1.00 95.62 200 ALA A CA 1
ATOM 1545 C C . ALA A 1 200 ? 13.785 -6.089 -12.833 1.00 95.62 200 ALA A C 1
ATOM 1547 O O . ALA A 1 200 ? 14.294 -5.009 -12.516 1.00 95.62 200 ALA A O 1
ATOM 1548 N N . SER A 1 201 ? 13.163 -6.254 -14.005 1.00 94.62 201 SER A N 1
ATOM 1549 C CA . SER A 1 201 ? 12.983 -5.146 -14.946 1.00 94.62 201 SER A CA 1
ATOM 1550 C C . SER A 1 201 ? 12.090 -4.054 -14.336 1.00 94.62 201 SER A C 1
ATOM 1552 O O . SER A 1 201 ? 11.237 -4.358 -13.498 1.00 94.62 201 SER A O 1
ATOM 1554 N N . PRO A 1 202 ? 12.217 -2.781 -14.754 1.00 94.50 202 PRO A N 1
ATOM 1555 C CA . PRO A 1 202 ? 11.334 -1.709 -14.290 1.00 94.50 202 PRO A CA 1
ATOM 1556 C C . PRO A 1 202 ? 9.838 -2.023 -14.417 1.00 94.50 202 PRO A C 1
ATOM 1558 O O . PRO A 1 202 ? 9.071 -1.717 -13.504 1.00 94.50 202 PRO A O 1
ATOM 1561 N N . LEU A 1 203 ? 9.438 -2.668 -15.519 1.00 93.56 203 LEU A N 1
ATOM 1562 C CA . LEU A 1 203 ? 8.065 -3.117 -15.741 1.00 93.56 203 LEU A CA 1
ATOM 1563 C C . LEU A 1 203 ? 7.647 -4.191 -14.731 1.00 93.56 203 LEU A C 1
ATOM 1565 O O . LEU A 1 203 ? 6.597 -4.056 -14.104 1.00 93.56 203 LEU A O 1
ATOM 1569 N N . GLN A 1 204 ? 8.488 -5.210 -14.523 1.00 95.50 204 GLN A N 1
ATOM 1570 C CA . GLN A 1 204 ? 8.219 -6.270 -13.551 1.00 95.50 204 GLN A CA 1
ATOM 1571 C C . GLN A 1 204 ? 8.106 -5.700 -12.136 1.00 95.50 204 GLN A C 1
ATOM 1573 O O . GLN A 1 204 ? 7.177 -6.042 -11.414 1.00 95.50 204 GLN A O 1
ATOM 1578 N N . ILE A 1 205 ? 9.008 -4.786 -11.757 1.00 97.06 205 ILE A N 1
ATOM 1579 C CA . ILE A 1 205 ? 8.962 -4.107 -10.458 1.00 97.06 205 ILE A CA 1
ATOM 1580 C C . ILE A 1 205 ? 7.620 -3.406 -10.281 1.00 97.06 205 ILE A C 1
ATOM 1582 O O . ILE A 1 205 ? 6.998 -3.557 -9.236 1.00 97.06 205 ILE A O 1
ATOM 1586 N N . LEU A 1 206 ? 7.167 -2.649 -11.282 1.00 95.44 206 LEU A N 1
ATOM 1587 C CA . LEU A 1 206 ? 5.925 -1.892 -11.176 1.00 95.44 206 LEU A CA 1
ATOM 1588 C C . LEU A 1 206 ? 4.707 -2.809 -10.992 1.00 95.44 206 LEU A C 1
ATOM 1590 O O . LEU A 1 206 ? 3.880 -2.544 -10.123 1.00 95.44 206 LEU A O 1
ATOM 1594 N N . ILE A 1 207 ? 4.621 -3.888 -11.773 1.00 95.38 207 ILE A N 1
ATOM 1595 C CA . ILE A 1 207 ? 3.508 -4.845 -11.720 1.00 95.38 207 ILE A CA 1
ATOM 1596 C C . ILE A 1 207 ? 3.522 -5.608 -10.391 1.00 95.38 207 ILE A C 1
ATOM 1598 O O . ILE A 1 207 ? 2.561 -5.553 -9.622 1.00 95.38 207 ILE A O 1
ATOM 1602 N N . ASP A 1 208 ? 4.626 -6.281 -10.082 1.00 97.56 208 ASP A N 1
ATOM 1603 C CA . ASP A 1 208 ? 4.705 -7.181 -8.934 1.00 97.56 208 ASP A CA 1
ATOM 1604 C C . ASP A 1 208 ? 4.693 -6.432 -7.605 1.00 97.56 208 ASP A C 1
ATOM 1606 O O . ASP A 1 208 ? 4.030 -6.869 -6.665 1.00 97.56 208 ASP A O 1
ATOM 1610 N N . ALA A 1 209 ? 5.373 -5.284 -7.510 1.00 96.69 209 ALA A N 1
ATOM 1611 C CA . ALA A 1 209 ? 5.343 -4.487 -6.288 1.00 96.69 209 ALA A CA 1
ATOM 1612 C C . ALA A 1 209 ? 3.960 -3.859 -6.051 1.00 96.69 209 ALA A C 1
ATOM 1614 O O . ALA A 1 209 ? 3.551 -3.674 -4.901 1.00 96.69 209 ALA A O 1
ATOM 1615 N N . SER A 1 210 ? 3.221 -3.525 -7.116 1.00 95.19 210 SER A N 1
ATOM 1616 C CA . SER A 1 210 ? 1.835 -3.061 -6.995 1.00 95.19 210 SER A CA 1
ATOM 1617 C C . SER A 1 210 ? 0.910 -4.168 -6.502 1.00 95.19 210 SER A C 1
ATOM 1619 O O . SER A 1 210 ? 0.152 -3.954 -5.549 1.00 95.19 210 SER A O 1
ATOM 1621 N N . ASN A 1 211 ? 1.043 -5.366 -7.072 1.00 94.81 211 ASN A N 1
ATOM 1622 C CA . ASN A 1 211 ? 0.282 -6.538 -6.659 1.00 94.81 211 ASN A CA 1
ATOM 1623 C C . ASN A 1 211 ? 0.581 -6.920 -5.203 1.00 94.81 211 ASN A C 1
ATOM 1625 O O . ASN A 1 211 ? -0.351 -7.029 -4.414 1.00 94.81 211 ASN A O 1
ATOM 1629 N N . GLY A 1 212 ? 1.856 -7.020 -4.813 1.00 94.94 212 GLY A N 1
ATOM 1630 C CA . GLY A 1 212 ? 2.249 -7.377 -3.446 1.00 94.94 212 GLY A CA 1
ATOM 1631 C C . GLY A 1 212 ? 1.790 -6.356 -2.398 1.00 94.94 212 GLY A C 1
ATOM 1632 O O . GLY A 1 212 ? 1.195 -6.715 -1.381 1.00 94.94 212 GLY A O 1
ATOM 1633 N N . ALA A 1 213 ? 1.976 -5.054 -2.651 1.00 93.75 213 ALA A N 1
ATOM 1634 C CA . ALA A 1 213 ? 1.507 -4.017 -1.725 1.00 93.75 213 ALA A CA 1
ATOM 1635 C C . ALA A 1 213 ? -0.023 -4.039 -1.541 1.00 93.75 213 ALA A C 1
ATOM 1637 O O . ALA A 1 213 ? -0.517 -3.829 -0.426 1.00 93.75 213 ALA A O 1
ATOM 1638 N N . SER A 1 214 ? -0.763 -4.283 -2.627 1.00 91.81 214 SER A N 1
ATOM 1639 C CA . SER A 1 214 ? -2.227 -4.351 -2.616 1.00 91.81 214 SER A CA 1
ATOM 1640 C C . SER A 1 214 ? -2.729 -5.622 -1.940 1.00 91.81 214 SER A C 1
ATOM 1642 O O . SER A 1 214 ? -3.632 -5.545 -1.115 1.00 91.81 214 SER A O 1
ATOM 1644 N N . ASP A 1 215 ? -2.124 -6.773 -2.227 1.00 91.38 215 ASP A N 1
ATOM 1645 C CA . ASP A 1 215 ? -2.491 -8.062 -1.641 1.00 91.38 215 ASP A CA 1
ATOM 1646 C C . ASP A 1 215 ? -2.329 -8.054 -0.115 1.00 91.38 215 ASP A C 1
ATOM 1648 O O . ASP A 1 215 ? -3.277 -8.355 0.617 1.00 91.38 215 ASP A O 1
ATOM 1652 N N . TYR A 1 216 ? -1.180 -7.584 0.386 1.00 93.12 216 TYR A N 1
ATOM 1653 C CA . TYR A 1 216 ? -0.966 -7.436 1.827 1.00 93.12 216 TYR A CA 1
ATOM 1654 C C . TYR A 1 216 ? -1.978 -6.463 2.451 1.00 93.12 216 TYR A C 1
ATOM 1656 O O . TYR A 1 216 ? -2.550 -6.742 3.506 1.00 93.12 216 TYR A O 1
ATOM 1664 N N . GLY A 1 217 ? -2.222 -5.318 1.800 1.00 87.62 217 GLY A N 1
ATOM 1665 C CA . GLY A 1 217 ? -3.201 -4.327 2.250 1.00 87.62 217 GLY A CA 1
ATOM 1666 C C . GLY A 1 217 ? -4.621 -4.891 2.330 1.00 87.62 217 GLY A C 1
ATOM 1667 O O . GLY A 1 217 ? -5.275 -4.741 3.360 1.00 87.62 217 GLY A O 1
ATOM 1668 N N . ASN A 1 218 ? -5.065 -5.592 1.287 1.00 87.12 218 ASN A N 1
ATOM 1669 C CA . ASN A 1 218 ? -6.393 -6.195 1.189 1.00 87.12 218 ASN A CA 1
ATOM 1670 C C . ASN A 1 218 ? -6.597 -7.275 2.253 1.00 87.12 218 ASN A C 1
ATOM 1672 O O . ASN A 1 218 ? -7.597 -7.246 2.966 1.00 87.12 218 ASN A O 1
ATOM 1676 N N . LYS A 1 219 ? -5.622 -8.178 2.425 1.00 88.00 219 LYS A N 1
ATOM 1677 C CA . LYS A 1 219 ? -5.652 -9.215 3.471 1.00 88.00 219 LYS A CA 1
ATOM 1678 C C . LYS A 1 219 ? -5.710 -8.617 4.875 1.00 88.00 219 LYS A C 1
ATOM 1680 O O . LYS A 1 219 ? -6.380 -9.162 5.746 1.00 88.00 219 LYS A O 1
ATOM 1685 N N . PHE A 1 220 ? -5.024 -7.495 5.093 1.00 87.25 220 PHE A N 1
ATOM 1686 C CA . PHE A 1 220 ? -5.030 -6.794 6.376 1.00 87.25 220 PHE A CA 1
ATOM 1687 C C . PHE A 1 220 ? -6.287 -5.933 6.598 1.00 87.25 220 PHE A C 1
ATOM 1689 O O . PHE A 1 220 ? -6.524 -5.492 7.718 1.00 87.25 220 PHE A O 1
ATOM 1696 N N . GLY A 1 221 ? -7.090 -5.673 5.560 1.00 85.31 221 GLY A N 1
ATOM 1697 C CA . GLY A 1 221 ? -8.246 -4.771 5.638 1.00 85.31 221 GLY A CA 1
ATOM 1698 C C . GLY A 1 221 ? -7.868 -3.287 5.612 1.00 85.31 221 GLY A C 1
ATOM 1699 O O . GLY A 1 221 ? -8.560 -2.453 6.187 1.00 85.31 221 GLY A O 1
ATOM 1700 N N . LYS A 1 222 ? -6.749 -2.938 4.971 1.00 85.00 222 LYS A N 1
ATOM 1701 C CA . LYS A 1 222 ? -6.222 -1.572 4.924 1.00 85.00 222 LYS A CA 1
ATOM 1702 C C . LYS A 1 222 ? -6.342 -0.967 3.518 1.00 85.00 222 LYS A C 1
ATOM 1704 O O . LYS A 1 222 ? -5.592 -1.381 2.629 1.00 85.00 222 LYS A O 1
ATOM 1709 N N . PRO A 1 223 ? -7.153 0.087 3.316 1.00 83.88 223 PRO A N 1
ATOM 1710 C CA . PRO A 1 223 ? -7.318 0.691 2.000 1.00 83.88 223 PRO A CA 1
ATOM 1711 C C . PRO A 1 223 ? -6.071 1.474 1.552 1.00 83.88 223 PRO A C 1
ATOM 1713 O O . PRO A 1 223 ? -5.496 2.274 2.303 1.00 83.88 223 PRO A O 1
ATOM 1716 N N . LEU A 1 224 ? -5.671 1.268 0.294 1.00 85.50 224 LEU A N 1
ATOM 1717 C CA . LEU A 1 224 ? -4.746 2.136 -0.438 1.00 85.50 224 LEU A CA 1
ATOM 1718 C C . LEU A 1 224 ? -5.562 3.225 -1.143 1.00 85.50 224 LEU A C 1
ATOM 1720 O O . LEU A 1 224 ? -6.264 2.947 -2.108 1.00 85.50 224 LEU A O 1
ATOM 1724 N N . ILE A 1 225 ? -5.506 4.456 -0.634 1.00 87.62 225 ILE A N 1
ATOM 1725 C CA . ILE A 1 225 ? -6.410 5.539 -1.061 1.00 87.62 225 ILE A CA 1
ATOM 1726 C C . ILE A 1 225 ? -5.787 6.489 -2.085 1.00 87.62 225 ILE A C 1
ATOM 1728 O O . ILE A 1 225 ? -6.505 7.214 -2.767 1.00 87.62 225 ILE A O 1
ATOM 1732 N N . GLN A 1 226 ? -4.456 6.527 -2.171 1.00 86.81 226 GLN A N 1
ATOM 1733 C CA . GLN A 1 226 ? -3.716 7.393 -3.088 1.00 86.81 226 GLN A CA 1
ATOM 1734 C C . GLN A 1 226 ? -2.378 6.756 -3.463 1.00 86.81 226 GLN A C 1
ATOM 1736 O O . GLN A 1 226 ? -1.859 5.889 -2.758 1.00 86.81 226 GLN A O 1
ATOM 1741 N N . GLY A 1 227 ? -1.769 7.239 -4.539 1.00 90.81 227 GLY A N 1
ATOM 1742 C CA . GLY A 1 227 ? -0.410 6.862 -4.875 1.00 90.81 227 GLY A CA 1
ATOM 1743 C C . GLY A 1 227 ? 0.185 7.682 -6.004 1.00 90.81 227 GLY A C 1
ATOM 1744 O O . GLY A 1 227 ? -0.478 8.550 -6.570 1.00 90.81 227 GLY A O 1
ATOM 1745 N N . TYR A 1 228 ? 1.449 7.410 -6.310 1.00 93.19 228 TYR A N 1
ATOM 1746 C CA . TYR A 1 228 ? 2.132 7.992 -7.459 1.00 93.19 228 TYR A CA 1
ATOM 1747 C C . TYR A 1 228 ? 3.034 6.964 -8.136 1.00 93.19 228 TYR A C 1
ATOM 1749 O O . TYR A 1 228 ? 3.585 6.074 -7.488 1.00 93.19 228 TYR A O 1
ATOM 1757 N N . THR A 1 229 ? 3.234 7.148 -9.436 1.00 93.75 229 THR A N 1
ATOM 1758 C CA . THR A 1 229 ? 4.194 6.377 -10.223 1.00 93.75 229 THR A CA 1
ATOM 1759 C C . THR A 1 229 ? 5.014 7.337 -11.067 1.00 93.75 229 THR A C 1
ATOM 1761 O O . THR A 1 229 ? 4.472 8.265 -11.665 1.00 93.75 229 THR A O 1
ATOM 1764 N N . ARG A 1 230 ? 6.327 7.124 -11.105 1.00 92.06 230 ARG A N 1
ATOM 1765 C CA . ARG A 1 230 ? 7.258 7.842 -11.974 1.00 92.06 230 ARG A CA 1
ATOM 1766 C C . ARG A 1 230 ? 8.191 6.843 -12.649 1.00 92.06 230 ARG A C 1
ATOM 1768 O O . ARG A 1 230 ? 8.828 6.047 -11.964 1.00 92.06 230 ARG A O 1
ATOM 1775 N N . ASN A 1 231 ? 8.322 6.936 -13.966 1.00 90.12 231 ASN A N 1
ATOM 1776 C CA . ASN A 1 231 ? 9.383 6.290 -14.730 1.00 90.12 231 ASN A CA 1
ATOM 1777 C C . ASN A 1 231 ? 10.449 7.328 -15.125 1.00 90.12 231 ASN A C 1
ATOM 1779 O O . ASN A 1 231 ? 10.130 8.453 -15.508 1.00 90.12 231 ASN A O 1
ATOM 1783 N N . PHE A 1 232 ? 11.727 6.986 -14.968 1.00 87.81 232 PHE A N 1
ATOM 1784 C CA . PHE A 1 232 ? 12.846 7.819 -15.411 1.00 87.81 232 PHE A CA 1
ATOM 1785 C C . PHE A 1 232 ? 14.098 6.958 -15.624 1.00 87.81 232 PHE A C 1
ATOM 1787 O O . PHE A 1 232 ? 14.674 6.452 -14.662 1.00 87.81 232 PHE A O 1
ATOM 1794 N N . GLY A 1 233 ? 14.540 6.804 -16.874 1.00 83.31 233 GLY A N 1
ATOM 1795 C CA . GLY A 1 233 ? 15.716 6.007 -17.233 1.00 83.31 233 GLY A CA 1
ATOM 1796 C C . GLY A 1 233 ? 16.598 6.692 -18.274 1.00 83.31 233 GLY A C 1
ATOM 1797 O O . GLY A 1 233 ? 16.808 6.162 -19.359 1.00 83.31 233 GLY A O 1
ATOM 1798 N N . MET A 1 234 ? 17.124 7.875 -17.946 1.00 81.94 234 MET A N 1
ATOM 1799 C CA . MET A 1 234 ? 18.105 8.572 -18.786 1.00 81.94 234 MET A CA 1
ATOM 1800 C C . MET A 1 234 ? 19.533 8.306 -18.299 1.00 81.94 234 MET A C 1
ATOM 1802 O O . MET A 1 234 ? 19.824 8.421 -17.106 1.00 81.94 234 MET A O 1
ATOM 1806 N N . ARG A 1 235 ? 20.457 8.022 -19.224 1.00 73.38 235 ARG A N 1
ATOM 1807 C CA . ARG A 1 235 ? 21.893 8.003 -18.923 1.00 73.38 235 ARG A CA 1
ATOM 1808 C C . ARG A 1 235 ? 22.416 9.439 -18.934 1.00 73.38 235 ARG A C 1
ATOM 1810 O O . ARG A 1 235 ? 22.577 10.044 -19.989 1.00 73.38 235 ARG A O 1
ATOM 1817 N N . LEU A 1 236 ? 22.690 9.985 -17.753 1.00 71.00 236 LEU A N 1
ATOM 1818 C CA . LEU A 1 236 ? 23.375 11.269 -17.638 1.00 71.00 236 LEU A CA 1
ATOM 1819 C C . LEU A 1 236 ? 24.834 11.080 -18.058 1.00 71.00 236 LEU A C 1
ATOM 1821 O O . LEU A 1 236 ? 25.606 10.413 -17.369 1.00 71.00 236 LEU A O 1
ATOM 1825 N N . VAL A 1 237 ? 25.215 11.663 -19.193 1.00 70.06 237 VAL A N 1
ATOM 1826 C CA . VAL A 1 237 ? 26.627 11.819 -19.540 1.00 70.06 237 VAL A CA 1
ATOM 1827 C C . VAL A 1 237 ? 27.180 12.889 -18.608 1.00 70.06 237 VAL A C 1
ATOM 1829 O O . VAL A 1 237 ? 27.012 14.085 -18.839 1.00 70.06 237 VAL A O 1
ATOM 1832 N N . LEU A 1 238 ? 27.802 12.461 -17.511 1.00 63.62 238 LEU A N 1
ATOM 1833 C CA . LEU A 1 238 ? 28.633 13.353 -16.719 1.00 63.62 238 LEU A CA 1
ATOM 1834 C C . LEU A 1 238 ? 29.831 13.723 -17.592 1.00 63.62 238 LEU A C 1
ATOM 1836 O O . LEU A 1 238 ? 30.758 12.931 -17.757 1.00 63.62 238 LEU A O 1
ATOM 1840 N N . LEU A 1 239 ? 29.799 14.926 -18.163 1.00 62.84 239 LEU A N 1
ATOM 1841 C CA . LEU A 1 239 ? 30.987 15.581 -18.695 1.00 62.84 239 LEU A CA 1
ATOM 1842 C C . LEU A 1 239 ? 31.879 15.941 -17.501 1.00 62.84 239 LEU A C 1
ATOM 1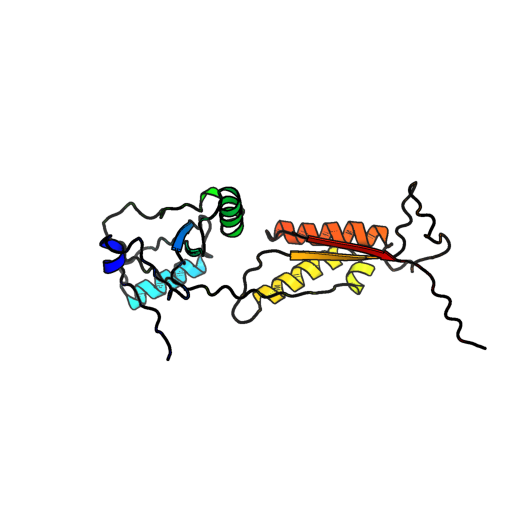844 O O . LEU A 1 239 ? 31.944 17.089 -17.071 1.00 62.84 239 LEU A O 1
ATOM 1848 N N . LEU A 1 240 ? 32.529 14.933 -16.918 1.00 57.41 240 LEU A N 1
ATOM 1849 C CA . LEU A 1 240 ? 33.706 15.150 -16.092 1.00 57.41 240 LEU A CA 1
ATOM 1850 C C . LEU A 1 240 ? 34.764 15.686 -17.054 1.00 57.41 240 LEU A C 1
ATOM 1852 O O . LEU A 1 240 ? 35.315 14.934 -17.857 1.00 57.41 240 LEU A O 1
ATOM 1856 N N . GLY A 1 241 ? 34.913 17.012 -17.053 1.00 55.78 241 GLY A N 1
ATOM 1857 C CA . GLY A 1 241 ? 35.829 17.734 -17.923 1.00 55.78 241 GLY A CA 1
ATOM 1858 C C . GLY A 1 241 ? 37.211 17.090 -17.899 1.00 55.78 241 GLY A C 1
ATOM 1859 O O . GLY A 1 241 ? 37.768 16.847 -16.828 1.00 55.78 241 GLY A O 1
ATOM 1860 N N . LYS A 1 242 ? 37.713 16.779 -19.093 1.00 43.94 242 LYS A N 1
ATOM 1861 C CA . LYS A 1 242 ? 39.151 16.678 -19.329 1.00 43.94 242 LYS A CA 1
ATOM 1862 C C . LYS A 1 242 ? 39.761 18.071 -19.289 1.00 43.94 242 LYS A C 1
ATOM 1864 O O . LYS A 1 242 ? 39.058 19.010 -19.729 1.00 43.94 242 LYS A O 1
#

Organism: NCBI:txid402998

InterPro domains:
  IPR036921 PurM-like, N-terminal domain superfamily [G3DSA:3.30.1330.10] (73-239)
  IPR036921 PurM-like, N-terminal domain superfamily [SSF55326] (131-236)

pLDDT: mean 71.26, std 20.3, range [25.22, 98.19]

Secondary structure (DSSP, 8-state):
---------HHHHHTSTTTT------SSTT-EEEEEEE---S-S-HHHHHHHHHHHHHHT-TT-------EEEEEEESSPPPHHHHHHHHHHHS-TT-GGGEESS-TTTT--SS---------------------HHHHHHSHHHHHHHHHHHHHHHHHTSTT------EEEEEEES----TT---TT--TT-PPPTTS--HHHHHHHHHHHHHHHHHHHT--EEEEEEEE-----------

Foldseek 3Di:
DDDDDDQDAPVNCVVPPPVQDPDDPPPDPQKGKAKKKAAPPDDPPVVVQVVVQVVCCVPPNVVRPGDGDIDMDIDIDNDDDDPVRVVVVLCQPADVVCSVRIGSDYPPPDDPPDDRDPPPPDPPPPDDDDDDDDQPPCLFQQQQVSLLVRLVVRCVVQQPPDVGDDARAAAEEEEFEQQCDVPDHDPPDDPPDDDDPNTDHRNCSVVNSVVNNVVNCVVVVHYHDYYYYHYHHDDDPPCPDD